Protein AF-0000000080166041 (afdb_homodimer)

Sequence (208 aa):
CDILGQEPECKQVAGVLKYVRVDDCVTERQLNIHYCEGKCTSKSIYAIETHRMEDQCICCSATQTEPMKVPLQCANGTIVEHEILQATNCECQSRKCTTINSAPCDILGQEPECKQVAGVLKYVRVDDCVTERQLNIHYCEGKCTSKSIYAIETHRMEDQCICCSATQTEPMKVPLQCANGTIVEHEILQATNCECQSRKCTTINSAP

pLDDT: mean 84.6, std 17.6, range [26.78, 97.81]

Organism: Aquarana catesbeiana (NCBI:txid8400)

Structure (mmCIF, N/CA/C/O backbone):
data_AF-0000000080166041-model_v1
#
loop_
_entity.id
_entity.type
_entity.pdbx_description
1 polymer 'CTCK domain-containing protein'
#
loop_
_atom_site.group_PDB
_atom_site.id
_atom_site.type_symbol
_atom_site.label_atom_id
_atom_site.label_alt_id
_atom_site.label_comp_id
_atom_site.label_asym_id
_atom_site.label_entity_id
_atom_site.label_seq_id
_atom_site.pdbx_PDB_ins_code
_atom_site.Cartn_x
_atom_site.Cartn_y
_atom_site.Cartn_z
_atom_site.occupancy
_atom_site.B_iso_or_equiv
_atom_site.auth_seq_id
_atom_site.auth_comp_id
_atom_site.auth_asym_id
_atom_site.auth_atom_id
_atom_site.pdbx_PDB_model_num
ATOM 1 N N . CYS A 1 1 ? 32.594 1.299 -2.1 1 27.62 1 CYS A N 1
ATOM 2 C CA . CYS A 1 1 ? 31.25 1.32 -1.554 1 27.62 1 CYS A CA 1
ATOM 3 C C . CYS A 1 1 ? 30.219 1.294 -2.67 1 27.62 1 CYS A C 1
ATOM 5 O O . CYS A 1 1 ? 30.188 2.191 -3.514 1 27.62 1 CYS A O 1
ATOM 7 N N . ASP A 1 2 ? 30.031 0.276 -3.453 1 32.16 2 ASP A N 1
ATOM 8 C CA . ASP A 1 2 ? 29.047 0.144 -4.52 1 32.16 2 ASP A CA 1
ATOM 9 C C . ASP A 1 2 ? 27.734 0.841 -4.148 1 32.16 2 ASP A C 1
ATOM 11 O O . ASP A 1 2 ? 27.312 0.79 -2.994 1 32.16 2 ASP A O 1
ATOM 15 N N . ILE A 1 3 ? 27.516 2.053 -4.617 1 34.94 3 ILE A N 1
ATOM 16 C CA . ILE A 1 3 ? 26.188 2.652 -4.523 1 34.94 3 ILE A CA 1
ATOM 17 C C . ILE A 1 3 ? 25.125 1.562 -4.586 1 34.94 3 ILE A C 1
ATOM 19 O O . ILE A 1 3 ? 25.078 0.778 -5.535 1 34.94 3 ILE A O 1
ATOM 23 N N . LEU A 1 4 ? 24.938 0.712 -3.678 1 40.81 4 LEU A N 1
ATOM 24 C CA . LEU A 1 4 ? 23.844 -0.256 -3.625 1 40.81 4 LEU A CA 1
ATOM 25 C C . LEU A 1 4 ? 22.656 0.224 -4.441 1 40.81 4 LEU A C 1
ATOM 27 O O . LEU A 1 4 ? 22.125 1.317 -4.211 1 40.81 4 LEU A O 1
ATOM 31 N N . GLY A 1 5 ? 22.766 0.286 -5.629 1 40.66 5 GLY A N 1
ATOM 32 C CA . GLY A 1 5 ? 21.688 0.524 -6.574 1 40.66 5 GLY A CA 1
ATOM 33 C C . GLY A 1 5 ? 20.312 0.267 -5.988 1 40.66 5 GLY A C 1
ATOM 34 O O . GLY A 1 5 ? 20.125 -0.69 -5.234 1 40.66 5 GLY A O 1
ATOM 35 N N . GLN A 1 6 ? 19.625 1.33 -5.602 1 45.72 6 GLN A N 1
ATOM 36 C CA . GLN A 1 6 ? 18.266 1.176 -5.105 1 45.72 6 GLN A CA 1
ATOM 37 C C . GLN A 1 6 ? 17.516 0.085 -5.871 1 45.72 6 GLN A C 1
ATOM 39 O O . GLN A 1 6 ? 17.375 0.163 -7.094 1 45.72 6 GLN A O 1
ATOM 44 N N . GLU A 1 7 ? 17.828 -1.228 -5.867 1 50.5 7 GLU A N 1
ATOM 45 C CA . GLU A 1 7 ? 16.984 -2.262 -6.461 1 50.5 7 GLU A CA 1
ATOM 46 C C . GLU A 1 7 ? 15.578 -1.744 -6.723 1 50.5 7 GLU A C 1
ATOM 48 O O . GLU A 1 7 ? 15.078 -0.877 -6 1 50.5 7 GLU A O 1
ATOM 53 N N . PRO A 1 8 ? 15.195 -1.957 -8.094 1 56.06 8 PRO A N 1
ATOM 54 C CA . PRO A 1 8 ? 13.812 -1.508 -8.266 1 56.06 8 PRO A CA 1
ATOM 55 C C . PRO A 1 8 ? 12.938 -1.802 -7.051 1 56.06 8 PRO A C 1
ATOM 57 O O . PRO A 1 8 ? 13.016 -2.893 -6.48 1 56.06 8 PRO A O 1
ATOM 60 N N . GLU A 1 9 ? 12.281 -0.877 -6.504 1 81.88 9 GLU A N 1
ATOM 61 C CA . GLU A 1 9 ? 11.484 -1.005 -5.289 1 81.88 9 GLU A CA 1
ATOM 62 C C . GLU A 1 9 ? 10.398 -2.061 -5.449 1 81.88 9 GLU A C 1
ATOM 64 O O . GLU A 1 9 ? 10.062 -2.77 -4.5 1 81.88 9 GLU A O 1
ATOM 69 N N . CYS A 1 10 ? 10.062 -2.381 -6.762 1 92.88 10 CYS A N 1
ATOM 70 C CA . CYS A 1 10 ? 9.047 -3.348 -7.164 1 92.88 10 CYS A CA 1
ATOM 71 C C . CYS A 1 10 ? 9.492 -4.125 -8.398 1 92.88 10 CYS A C 1
ATOM 73 O O . CYS A 1 10 ? 9.758 -3.537 -9.445 1 92.88 10 CYS A O 1
ATOM 75 N N . LYS A 1 11 ? 9.625 -5.574 -8.328 1 95.94 11 LYS A N 1
ATOM 76 C CA . LYS A 1 11 ? 10.203 -6.363 -9.414 1 95.94 11 LYS A CA 1
ATOM 77 C C . LYS A 1 11 ? 9.516 -7.723 -9.523 1 95.94 11 LYS A C 1
ATOM 79 O O . LYS A 1 11 ? 8.836 -8.156 -8.586 1 95.94 11 LYS A O 1
ATOM 84 N N . GLN A 1 12 ? 9.711 -8.289 -10.758 1 96.56 12 GLN A N 1
ATOM 85 C CA . GLN A 1 12 ? 9.258 -9.664 -10.945 1 96.56 12 GLN A CA 1
ATOM 86 C C . GLN A 1 12 ? 10.148 -10.648 -10.195 1 96.56 12 GLN A C 1
ATOM 88 O O . GLN A 1 12 ? 11.383 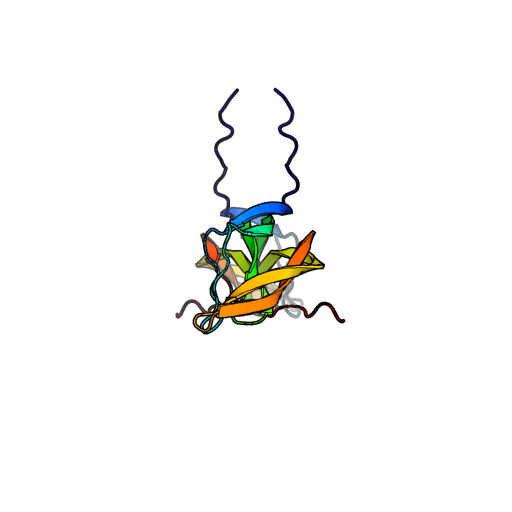-10.555 -10.266 1 96.56 12 GLN A O 1
ATOM 93 N N . VAL A 1 13 ? 9.594 -11.531 -9.539 1 96.12 13 VAL A N 1
ATOM 94 C CA . VAL A 1 13 ? 10.312 -12.539 -8.766 1 96.12 13 VAL A CA 1
ATOM 95 C C . VAL A 1 13 ? 9.852 -13.938 -9.18 1 96.12 13 VAL A C 1
ATOM 97 O O . VAL A 1 13 ? 8.664 -14.148 -9.453 1 96.12 13 VAL A O 1
ATOM 100 N N . ALA A 1 14 ? 10.766 -14.766 -9.289 1 94.38 14 ALA A N 1
ATOM 101 C CA . ALA A 1 14 ? 10.438 -16.156 -9.547 1 94.38 14 ALA A CA 1
ATOM 102 C C . ALA A 1 14 ? 10.289 -16.938 -8.25 1 94.38 14 ALA A C 1
ATOM 104 O O . ALA A 1 14 ? 11.055 -16.734 -7.301 1 94.38 14 ALA A O 1
ATOM 105 N N . GLY A 1 15 ? 9.258 -17.719 -8.188 1 93.12 15 GLY A N 1
ATOM 106 C CA . GLY A 1 15 ? 9.062 -18.625 -7.07 1 93.12 15 GLY A CA 1
ATOM 107 C C . GLY A 1 15 ? 8.711 -20.031 -7.508 1 93.12 15 GLY A C 1
ATOM 108 O O . GLY A 1 15 ? 8.586 -20.297 -8.703 1 93.12 15 GLY A O 1
ATOM 109 N N . VAL A 1 16 ? 8.742 -20.938 -6.48 1 90 16 VAL A N 1
ATOM 110 C CA . VAL A 1 16 ? 8.398 -22.328 -6.777 1 90 16 VAL A CA 1
ATOM 111 C C . VAL A 1 16 ? 7.293 -22.797 -5.828 1 90 16 VAL A C 1
ATOM 113 O O . VAL A 1 16 ? 7.387 -22.609 -4.613 1 90 16 VAL A O 1
ATOM 116 N N . LEU A 1 17 ? 6.328 -23.266 -6.449 1 86 17 LEU A N 1
ATOM 117 C CA . LEU A 1 17 ? 5.266 -23.891 -5.672 1 86 17 LEU A CA 1
ATOM 118 C C . LEU A 1 17 ? 5.297 -25.406 -5.84 1 86 17 LEU A C 1
ATOM 120 O O . LEU A 1 17 ? 5.242 -25.922 -6.961 1 86 17 LEU A O 1
ATOM 124 N N . LYS A 1 18 ? 5.387 -26.031 -4.691 1 79.12 18 LYS A N 1
ATOM 125 C CA . LYS A 1 18 ? 5.551 -27.484 -4.754 1 79.12 18 LYS A CA 1
ATOM 126 C C . LYS A 1 18 ? 4.25 -28.172 -5.16 1 79.12 18 LYS A C 1
ATOM 128 O O . LYS A 1 18 ? 4.258 -29.094 -5.973 1 79.12 18 LYS A O 1
ATOM 133 N N . TYR A 1 19 ? 3.148 -27.766 -4.562 1 79.5 19 TYR A N 1
ATOM 134 C CA . TYR A 1 19 ? 1.893 -28.453 -4.828 1 79.5 19 TYR A CA 1
ATOM 135 C C . TYR A 1 19 ? 0.746 -27.453 -4.98 1 79.5 19 TYR A C 1
ATOM 137 O O . TYR A 1 19 ? 0.587 -26.562 -4.156 1 79.5 19 TYR A O 1
ATOM 145 N N . VAL A 1 20 ? 0.229 -27.609 -6.18 1 84 20 VAL A N 1
ATOM 146 C CA . VAL A 1 20 ? -0.985 -26.828 -6.391 1 84 20 VAL A CA 1
ATOM 147 C C . VAL A 1 20 ? -2.168 -27.75 -6.625 1 84 20 VAL A C 1
ATOM 149 O O . VAL A 1 20 ? -2.08 -28.688 -7.43 1 84 20 VAL A O 1
ATOM 152 N N . ARG A 1 21 ? -3.164 -27.562 -5.914 1 87 21 ARG A N 1
ATOM 153 C CA . ARG A 1 21 ? -4.363 -28.391 -6.043 1 87 21 ARG A CA 1
ATOM 154 C C . ARG A 1 21 ? -5.555 -27.547 -6.504 1 87 21 ARG A C 1
ATOM 156 O O . ARG A 1 21 ? -5.742 -26.422 -6.039 1 87 21 ARG A O 1
ATOM 163 N N . VAL A 1 22 ? -6.195 -28.062 -7.414 1 85.81 22 VAL A N 1
ATOM 164 C CA . VAL A 1 22 ? -7.48 -27.516 -7.844 1 85.81 22 VAL A CA 1
ATOM 165 C C . VAL A 1 22 ? -8.539 -28.625 -7.852 1 85.81 22 VAL A C 1
ATOM 167 O O . VAL A 1 22 ? -8.453 -29.562 -8.633 1 85.81 22 VAL A O 1
ATOM 170 N N . ASP A 1 23 ? -9.57 -28.328 -6.922 1 86.69 23 ASP A N 1
ATOM 171 C CA . ASP A 1 23 ? -10.57 -29.391 -6.77 1 86.69 23 ASP A CA 1
ATOM 172 C C . ASP A 1 23 ? -9.906 -30.734 -6.504 1 86.69 23 ASP A C 1
ATOM 174 O O . ASP A 1 23 ? -9.133 -30.875 -5.551 1 86.69 23 ASP A O 1
ATOM 178 N N . ASP A 1 24 ? -10.109 -31.766 -7.289 1 90.12 24 ASP A N 1
ATOM 179 C CA . ASP A 1 24 ? -9.547 -33.094 -7.059 1 90.12 24 ASP A CA 1
ATOM 180 C C . ASP A 1 24 ? -8.32 -33.344 -7.934 1 90.12 24 ASP A C 1
ATOM 182 O O . ASP A 1 24 ? -7.918 -34.469 -8.148 1 90.12 24 ASP A O 1
ATOM 186 N N . CYS A 1 25 ? -7.695 -32.312 -8.344 1 91.69 25 CYS A N 1
ATOM 187 C CA . CYS A 1 25 ? -6.543 -32.406 -9.234 1 91.69 25 CYS A CA 1
ATOM 188 C C . CYS A 1 25 ? -5.324 -31.734 -8.617 1 91.69 25 CYS A C 1
ATOM 190 O O . CYS A 1 25 ? -5.453 -30.719 -7.934 1 91.69 25 CYS A O 1
ATOM 192 N N . VAL A 1 26 ? -4.113 -32.344 -8.922 1 91.06 26 VAL A N 1
ATOM 193 C CA . VAL A 1 26 ? -2.887 -31.812 -8.359 1 91.06 26 VAL A CA 1
ATOM 194 C C . VAL A 1 26 ? -1.805 -31.75 -9.438 1 91.06 26 VAL A C 1
ATOM 196 O O . VAL A 1 26 ? -1.863 -32.5 -10.422 1 91.06 26 VAL A O 1
ATOM 199 N N . THR A 1 27 ? -0.858 -30.781 -9.109 1 87.31 27 THR A N 1
ATOM 200 C CA . THR A 1 27 ? 0.286 -30.734 -10.016 1 87.31 27 THR A CA 1
ATOM 201 C C . THR A 1 27 ? 1.219 -31.922 -9.766 1 87.31 27 THR A C 1
ATOM 203 O O . THR A 1 27 ? 1.395 -32.344 -8.625 1 87.31 27 THR A O 1
ATOM 206 N N . GLU A 1 28 ? 1.803 -32.406 -10.789 1 80.38 28 GLU A N 1
ATOM 207 C CA . GLU A 1 28 ? 2.738 -33.531 -10.656 1 80.38 28 GLU A CA 1
ATOM 208 C C . GLU A 1 28 ? 4.141 -33.031 -10.32 1 80.38 28 GLU A C 1
ATOM 210 O O . GLU A 1 28 ? 4.973 -33.812 -9.836 1 80.38 28 GLU A O 1
ATOM 215 N N . ARG A 1 29 ? 4.375 -31.906 -10.719 1 82.81 29 ARG A N 1
ATOM 216 C CA . ARG A 1 29 ? 5.695 -31.328 -10.484 1 82.81 29 ARG A CA 1
ATOM 217 C C . ARG A 1 29 ? 5.586 -29.938 -9.883 1 82.81 29 ARG A C 1
ATOM 219 O O . ARG A 1 29 ? 4.523 -29.312 -9.945 1 82.81 29 ARG A O 1
ATOM 226 N N . GLN A 1 30 ? 6.766 -29.578 -9.328 1 87.56 30 GLN A N 1
ATOM 227 C CA . GLN A 1 30 ? 6.832 -28.203 -8.805 1 87.56 30 GLN A CA 1
ATOM 228 C C . GLN A 1 30 ? 6.492 -27.188 -9.883 1 87.56 30 GLN A C 1
ATOM 230 O O . GLN A 1 30 ? 6.785 -27.406 -11.062 1 87.56 30 GLN A O 1
ATOM 235 N N . LEU A 1 31 ? 5.785 -26.172 -9.406 1 87.69 31 LEU A N 1
ATOM 236 C CA . LEU A 1 31 ? 5.363 -25.125 -10.328 1 87.69 31 LEU A CA 1
ATOM 237 C C . LEU A 1 31 ? 6.176 -23.844 -10.102 1 87.69 31 LEU A C 1
ATOM 239 O O . LEU A 1 31 ? 6.293 -23.375 -8.977 1 87.69 31 LEU A O 1
ATOM 243 N N . ASN A 1 32 ? 6.84 -23.438 -11.188 1 90.5 32 ASN A N 1
ATOM 244 C CA . ASN A 1 32 ? 7.5 -22.141 -11.156 1 90.5 32 ASN A CA 1
ATOM 245 C C . ASN A 1 32 ? 6.508 -21 -11.336 1 90.5 32 ASN A C 1
ATOM 247 O O . ASN A 1 32 ? 5.754 -20.984 -12.312 1 90.5 32 ASN A O 1
ATOM 251 N N . ILE A 1 33 ? 6.496 -20.141 -10.461 1 93.44 33 ILE A N 1
ATO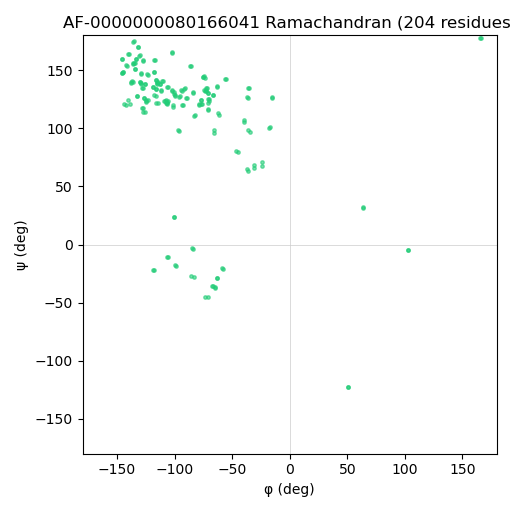M 252 C CA . ILE A 1 33 ? 5.59 -19 -10.562 1 93.44 33 ILE A CA 1
ATOM 253 C C . ILE A 1 33 ? 6.395 -17.703 -10.641 1 93.44 33 ILE A C 1
ATOM 255 O O . ILE A 1 33 ? 7.508 -17.625 -10.125 1 93.44 33 ILE A O 1
ATOM 259 N N . HIS A 1 34 ? 5.773 -16.75 -11.375 1 96.62 34 HIS A N 1
ATOM 260 C CA . HIS A 1 34 ? 6.305 -15.391 -11.422 1 96.62 34 HIS A CA 1
ATOM 261 C C . HIS A 1 34 ? 5.328 -14.391 -10.805 1 96.62 34 HIS A C 1
ATOM 263 O O . HIS A 1 34 ? 4.168 -14.312 -11.219 1 96.62 34 HIS A O 1
ATOM 269 N N . TYR A 1 35 ? 5.785 -13.727 -9.836 1 96.81 35 TYR A N 1
ATOM 270 C CA . TYR A 1 35 ? 4.965 -12.719 -9.172 1 96.81 35 TYR A CA 1
ATOM 271 C C . TYR A 1 35 ? 5.766 -11.445 -8.914 1 96.81 35 TYR A C 1
ATOM 273 O O . TYR A 1 35 ? 6.934 -11.352 -9.305 1 96.81 35 TYR A O 1
ATOM 281 N N . CYS A 1 36 ? 5.055 -10.453 -8.422 1 96.38 36 CYS A N 1
ATOM 282 C CA . CYS A 1 36 ? 5.707 -9.172 -8.18 1 96.38 36 CYS A CA 1
ATOM 283 C C . CYS A 1 36 ? 5.926 -8.945 -6.691 1 96.38 36 CYS A C 1
ATOM 285 O O . CYS A 1 36 ? 5.055 -9.25 -5.875 1 96.38 36 CYS A O 1
ATOM 287 N N . GLU A 1 37 ? 7.094 -8.5 -6.434 1 94.81 37 GLU A N 1
ATOM 288 C CA . GLU A 1 37 ? 7.422 -8.164 -5.051 1 94.81 37 GLU A CA 1
ATOM 289 C C . GLU A 1 37 ? 8.367 -6.969 -4.984 1 94.81 37 GLU A C 1
ATOM 291 O O . GLU A 1 37 ? 9.25 -6.824 -5.832 1 94.81 37 GLU A O 1
ATOM 296 N N . GLY A 1 38 ? 8.102 -6.262 -3.855 1 92.88 38 GLY A N 1
ATOM 297 C CA . GLY A 1 38 ? 9 -5.137 -3.652 1 92.88 38 GLY A CA 1
ATOM 298 C C . GLY A 1 38 ? 8.508 -4.156 -2.605 1 92.88 38 GLY A C 1
ATOM 299 O O . GLY A 1 38 ? 7.488 -4.398 -1.952 1 92.88 38 GLY A O 1
ATOM 300 N N . LYS A 1 39 ? 9.305 -3.178 -2.367 1 91.5 39 LYS A N 1
ATOM 301 C CA . LYS A 1 39 ? 8.984 -2.115 -1.416 1 91.5 39 LYS A CA 1
ATOM 302 C C . LYS A 1 39 ? 8.688 -0.804 -2.137 1 91.5 39 LYS A C 1
ATOM 304 O O . LYS A 1 39 ? 9.477 -0.349 -2.967 1 91.5 39 LYS A O 1
ATOM 309 N N . CYS A 1 40 ? 7.559 -0.292 -1.876 1 91.12 40 CYS A N 1
ATOM 310 C CA . CYS A 1 40 ? 7.133 0.975 -2.461 1 91.12 40 CYS A CA 1
ATOM 311 C C . CYS A 1 40 ? 6.941 2.035 -1.386 1 91.12 40 CYS A C 1
ATOM 313 O O . CYS A 1 40 ? 6.465 1.734 -0.289 1 91.12 40 CYS A O 1
ATOM 315 N N . THR A 1 41 ? 7.332 3.229 -1.752 1 91.06 41 THR A N 1
ATOM 316 C CA . THR A 1 41 ? 7.184 4.316 -0.79 1 91.06 41 THR A CA 1
ATOM 317 C C . THR A 1 41 ? 5.711 4.605 -0.523 1 91.06 41 THR A C 1
ATOM 319 O O . THR A 1 41 ? 4.906 4.676 -1.457 1 91.06 41 THR A O 1
ATOM 322 N N . SER A 1 42 ? 5.371 4.637 0.717 1 92.12 42 SER A N 1
ATOM 323 C CA . SER A 1 42 ? 4.027 4.996 1.161 1 92.12 42 SER A CA 1
ATOM 324 C C . SER A 1 42 ? 4.074 5.988 2.318 1 92.12 42 SER A C 1
ATOM 326 O O . SER A 1 42 ? 5.117 6.152 2.959 1 92.12 42 SER A O 1
ATOM 328 N N . LYS A 1 43 ? 2.922 6.684 2.498 1 93.56 43 LYS A N 1
ATOM 329 C CA . LYS A 1 43 ? 2.863 7.742 3.504 1 93.56 43 LYS A CA 1
ATOM 330 C C . LYS A 1 43 ? 1.508 7.762 4.203 1 93.56 43 LYS A C 1
ATOM 332 O O . LYS A 1 43 ? 0.508 7.305 3.641 1 93.56 43 LYS A O 1
ATOM 337 N N . SER A 1 44 ? 1.548 8.273 5.402 1 94.19 44 SER A N 1
ATOM 338 C CA . SER A 1 44 ? 0.352 8.648 6.152 1 94.19 44 SER A CA 1
ATOM 339 C C . SER A 1 44 ? 0.432 10.086 6.645 1 94.19 44 SER A C 1
ATOM 341 O O . SER A 1 44 ? 1.222 10.406 7.535 1 94.19 44 SER A O 1
ATOM 343 N N . ILE A 1 45 ? -0.468 10.898 6.09 1 94.5 45 ILE A N 1
ATOM 344 C CA . ILE A 1 45 ? -0.38 12.336 6.328 1 94.5 45 ILE A CA 1
ATOM 345 C C . ILE A 1 45 ? -1.734 12.859 6.797 1 94.5 45 ILE A C 1
ATOM 347 O O . ILE A 1 45 ? -2.781 12.414 6.32 1 94.5 45 ILE A O 1
ATOM 351 N N . TYR A 1 46 ? -1.686 13.883 7.656 1 93.5 46 TYR A N 1
ATOM 352 C CA . TYR A 1 46 ? -2.92 14.547 8.062 1 93.5 46 TYR A CA 1
ATOM 353 C C . TYR A 1 46 ? -3.498 15.367 6.914 1 93.5 46 TYR A C 1
ATOM 355 O O . TYR A 1 46 ? -2.797 16.188 6.309 1 93.5 46 TYR A O 1
ATOM 363 N N . ALA A 1 47 ? -4.703 15.016 6.699 1 91.44 47 ALA A N 1
ATOM 364 C CA . ALA A 1 47 ? -5.434 15.773 5.688 1 91.44 47 ALA A CA 1
ATOM 365 C C . ALA A 1 47 ? -6.367 16.797 6.336 1 91.44 47 ALA A C 1
ATOM 367 O O . ALA A 1 47 ? -7.395 16.422 6.914 1 91.44 47 ALA A O 1
ATOM 368 N N . ILE A 1 48 ? -6.121 18.016 6.047 1 86.38 48 ILE A N 1
ATOM 369 C CA . ILE A 1 48 ? -6.867 19.094 6.68 1 86.38 48 ILE A CA 1
ATOM 370 C C . ILE A 1 48 ? -8.328 19.047 6.242 1 86.38 48 ILE A C 1
ATOM 372 O O . ILE A 1 48 ? -9.234 19.328 7.027 1 86.38 48 ILE A O 1
ATOM 376 N N . GLU A 1 49 ? -8.539 18.672 5.008 1 86.31 49 GLU A N 1
ATOM 377 C CA . GLU A 1 49 ? -9.883 18.656 4.445 1 86.31 49 GLU A CA 1
ATOM 378 C C . GLU A 1 49 ? -10.766 17.625 5.156 1 86.31 49 GLU A C 1
ATOM 380 O O . GLU A 1 49 ? -11.953 17.875 5.379 1 86.31 49 GLU A O 1
ATOM 385 N N . THR A 1 50 ? -10.25 16.562 5.516 1 89.25 50 THR A N 1
ATOM 386 C CA . THR A 1 50 ? -11.047 15.484 6.094 1 89.25 50 THR A CA 1
ATOM 387 C C . THR A 1 50 ? -10.812 15.383 7.598 1 89.25 50 THR A C 1
ATOM 389 O O . THR A 1 50 ? -11.516 14.656 8.297 1 89.25 50 THR A O 1
ATOM 392 N N . HIS A 1 51 ? -9.836 16.062 8.094 1 89.62 51 HIS A N 1
ATOM 393 C CA . HIS A 1 51 ? -9.492 16.109 9.516 1 89.62 51 HIS A CA 1
ATOM 394 C C . HIS A 1 51 ? -9.062 14.734 10.023 1 89.62 51 HIS A C 1
ATOM 396 O O . HIS A 1 51 ? -9.375 14.359 11.156 1 89.62 51 HIS A O 1
ATOM 402 N N . ARG A 1 52 ? -8.445 13.945 9.203 1 92.75 52 ARG A N 1
ATOM 403 C CA . ARG A 1 52 ? -7.938 12.625 9.562 1 92.75 52 ARG A CA 1
ATOM 404 C C . ARG A 1 52 ? -6.586 12.359 8.906 1 92.75 52 ARG A C 1
ATOM 406 O O . ARG A 1 52 ? -6.188 13.078 7.984 1 92.75 52 ARG A O 1
ATOM 413 N N . MET A 1 53 ? -5.965 11.305 9.508 1 93.44 53 MET A N 1
ATOM 414 C CA . MET A 1 53 ? -4.793 10.797 8.797 1 93.44 53 MET A CA 1
ATOM 415 C C . MET A 1 53 ? -5.203 10.07 7.523 1 93.44 53 MET A C 1
ATOM 417 O O . MET A 1 53 ? -6.113 9.242 7.543 1 93.44 53 MET A O 1
ATOM 421 N N . GLU A 1 54 ? -4.52 10.477 6.469 1 91.5 54 GLU A N 1
ATOM 422 C CA . GLU A 1 54 ? -4.777 9.797 5.199 1 91.5 54 GLU A CA 1
ATOM 423 C C . GLU A 1 54 ? -3.572 8.977 4.758 1 91.5 54 GLU A C 1
ATOM 425 O O . GLU A 1 54 ? -2.443 9.469 4.758 1 91.5 54 GLU A O 1
ATOM 430 N N . ASP A 1 55 ? -3.904 7.746 4.383 1 90.88 55 ASP A N 1
ATOM 431 C CA . ASP A 1 55 ? -2.854 6.859 3.891 1 90.88 55 ASP A CA 1
ATOM 432 C C . ASP A 1 55 ? -2.73 6.945 2.371 1 90.88 55 ASP A C 1
ATOM 434 O O . ASP A 1 55 ? -3.713 6.762 1.652 1 90.88 55 ASP A O 1
ATOM 438 N N . GLN A 1 56 ? -1.616 7.316 1.962 1 90.5 56 GLN A N 1
ATOM 439 C CA . GLN A 1 56 ? -1.239 7.199 0.557 1 90.5 56 GLN A CA 1
ATOM 440 C C . GLN A 1 56 ? -0.439 5.922 0.306 1 90.5 56 GLN A C 1
ATOM 442 O O . GLN A 1 56 ? 0.791 5.93 0.395 1 90.5 56 GLN A O 1
ATOM 447 N N . CYS A 1 57 ? -1.175 4.988 -0.141 1 89.25 57 CYS A N 1
ATOM 448 C CA . CYS A 1 57 ? -0.577 3.666 -0.274 1 89.25 57 CYS A CA 1
ATOM 449 C C . CYS A 1 57 ? -0.172 3.393 -1.718 1 89.25 57 CYS A C 1
ATOM 451 O O . CYS A 1 57 ? -0.943 3.652 -2.643 1 89.25 57 CYS A O 1
ATOM 453 N N . ILE A 1 58 ? 1 2.986 -1.93 1 89.62 58 ILE A N 1
ATOM 454 C CA . ILE A 1 58 ? 1.569 2.516 -3.188 1 89.62 58 ILE A CA 1
ATOM 455 C C . ILE A 1 58 ? 2.125 1.105 -3.006 1 89.62 58 ILE A C 1
ATOM 457 O O . ILE A 1 58 ? 2.975 0.872 -2.143 1 89.62 58 ILE A O 1
ATOM 461 N N . CYS A 1 59 ? 1.672 0.21 -3.812 1 90.5 59 CYS A N 1
ATOM 462 C CA . CYS A 1 59 ? 2.049 -1.185 -3.615 1 90.5 59 CYS A CA 1
ATOM 463 C C . CYS A 1 59 ? 2.617 -1.783 -4.895 1 90.5 59 CYS A C 1
ATOM 465 O O . CYS A 1 59 ? 2.328 -1.3 -5.992 1 90.5 59 CYS A O 1
ATOM 467 N N . CYS A 1 60 ? 3.305 -2.766 -4.668 1 92.81 60 CYS A N 1
ATOM 468 C CA . CYS A 1 60 ? 3.867 -3.494 -5.797 1 92.81 60 CYS A CA 1
ATOM 469 C C . CYS A 1 60 ? 2.809 -4.359 -6.473 1 92.81 60 CYS A C 1
ATOM 471 O O . CYS A 1 60 ? 2.254 -5.266 -5.848 1 92.81 60 CYS A O 1
ATOM 473 N N . SER A 1 61 ? 2.625 -4.035 -7.797 1 93.94 61 SER A N 1
ATOM 474 C CA . SER A 1 61 ? 1.541 -4.695 -8.516 1 93.94 61 SER A CA 1
ATOM 475 C C . SER A 1 61 ? 2.006 -5.191 -9.883 1 93.94 61 SER A C 1
ATOM 477 O O . SER A 1 61 ? 2.885 -4.59 -10.5 1 93.94 61 SER A O 1
ATOM 479 N N . ALA A 1 62 ? 1.331 -6.277 -10.297 1 96.06 62 ALA A N 1
ATOM 480 C CA . ALA A 1 62 ? 1.548 -6.75 -11.664 1 96.06 62 ALA A CA 1
ATOM 481 C C . ALA A 1 62 ? 0.768 -5.906 -12.664 1 96.06 62 ALA A C 1
ATOM 483 O O . ALA A 1 62 ? -0.463 -5.848 -12.617 1 96.06 62 ALA A O 1
ATOM 484 N N . THR A 1 63 ? 1.479 -5.273 -13.594 1 95.56 63 THR A N 1
ATOM 485 C CA . THR A 1 63 ? 0.806 -4.445 -14.586 1 95.56 63 THR A CA 1
ATOM 486 C C . THR A 1 63 ? 0.627 -5.203 -15.898 1 95.56 63 THR A C 1
ATOM 488 O O . THR A 1 63 ? -0.151 -4.793 -16.75 1 95.56 63 THR A O 1
ATOM 491 N N . GLN A 1 64 ? 1.381 -6.277 -16.094 1 97.06 64 GLN A N 1
ATOM 492 C CA . GLN A 1 64 ? 1.214 -7.211 -17.203 1 97.06 64 GLN A CA 1
ATOM 493 C C . GLN A 1 64 ? 1.326 -8.656 -16.734 1 97.06 64 GLN A C 1
ATOM 495 O O . GLN A 1 64 ? 2.139 -8.969 -15.859 1 97.06 64 GLN A O 1
ATOM 500 N N . THR A 1 65 ? 0.479 -9.461 -17.297 1 97.62 65 THR A N 1
ATOM 501 C CA . THR A 1 65 ? 0.5 -10.883 -16.984 1 97.62 65 THR A CA 1
ATOM 502 C C . THR A 1 65 ? 0.397 -11.727 -18.25 1 97.62 65 THR A C 1
ATOM 504 O O . THR A 1 65 ? -0.076 -11.242 -19.281 1 97.62 65 THR A O 1
ATOM 507 N N . GLU A 1 66 ? 0.866 -12.898 -18.156 1 97.12 66 GLU A N 1
ATOM 508 C CA . GLU A 1 66 ? 0.733 -13.883 -19.219 1 97.12 66 GLU A CA 1
ATOM 509 C C . GLU A 1 66 ? 0.194 -15.211 -18.703 1 97.12 66 GLU A C 1
ATOM 511 O O . GLU A 1 66 ? 0.632 -15.695 -17.656 1 97.12 66 GLU A O 1
ATOM 516 N N . PRO A 1 67 ? -0.681 -15.773 -19.5 1 96.25 67 PRO A N 1
ATOM 517 C CA . PRO A 1 67 ? -1.188 -17.094 -19.094 1 96.25 67 PRO A CA 1
ATOM 518 C C . PRO A 1 67 ? -0.176 -18.203 -19.328 1 96.25 67 PRO A C 1
ATOM 520 O O . PRO A 1 67 ? 0.583 -18.172 -20.297 1 96.25 67 PRO A O 1
ATOM 523 N N . MET A 1 68 ? -0.179 -19.172 -18.406 1 93.44 68 MET A N 1
ATOM 524 C CA . MET A 1 68 ? 0.619 -20.391 -18.516 1 93.44 68 MET A CA 1
ATOM 525 C C . MET A 1 68 ? -0.223 -21.625 -18.203 1 93.44 68 MET A C 1
ATOM 527 O O . MET A 1 68 ? -0.881 -21.688 -17.172 1 93.44 68 MET A O 1
ATOM 531 N N . LYS A 1 69 ? -0.163 -22.516 -19.094 1 92.81 69 LYS A N 1
ATOM 532 C CA . LYS A 1 69 ? -0.917 -23.75 -18.891 1 92.81 69 LYS A CA 1
ATOM 533 C C . LYS A 1 69 ? -0.126 -24.734 -18.031 1 92.81 69 LYS A C 1
ATOM 535 O O . LYS A 1 69 ? 1.051 -24.984 -18.297 1 92.81 69 LYS A O 1
ATOM 540 N N . VAL A 1 70 ? -0.829 -25.219 -17.062 1 91.31 70 VAL A N 1
ATOM 541 C CA . VAL A 1 70 ? -0.21 -26.188 -16.156 1 91.31 70 VAL A CA 1
ATOM 542 C C . VAL A 1 70 ? -1.052 -27.469 -16.109 1 91.31 70 VAL A C 1
ATOM 544 O O . VAL A 1 70 ? -2.246 -27.406 -15.812 1 91.31 70 VAL A O 1
ATOM 547 N N . PRO A 1 71 ? -0.415 -28.594 -16.438 1 90.88 71 PRO A N 1
ATOM 548 C CA . PRO A 1 71 ? -1.16 -29.844 -16.359 1 90.88 71 PRO A CA 1
ATOM 549 C C . PRO A 1 71 ? -1.378 -30.312 -14.914 1 90.88 71 PRO A C 1
ATOM 551 O O . PRO A 1 71 ? -0.44 -30.312 -14.117 1 90.88 71 PRO A O 1
ATOM 554 N N . LEU A 1 72 ? -2.521 -30.656 -14.641 1 90.94 72 LEU A N 1
ATOM 555 C CA . LEU A 1 72 ? -2.859 -31.234 -13.344 1 90.94 72 LEU A CA 1
ATOM 556 C C . LEU A 1 72 ? -3.32 -32.688 -13.492 1 90.94 72 LEU A C 1
ATOM 558 O O . LEU A 1 72 ? -4.039 -33 -14.445 1 90.94 72 LEU A O 1
ATOM 562 N N . GLN A 1 73 ? -2.916 -33.5 -12.648 1 92.69 73 GLN A N 1
ATOM 563 C CA . GLN A 1 73 ? -3.373 -34.906 -12.609 1 92.69 73 GLN A CA 1
ATOM 564 C C . GLN A 1 73 ? -4.535 -35.062 -11.633 1 92.69 73 GLN A C 1
ATOM 566 O O . GLN A 1 73 ? -4.414 -34.75 -10.453 1 92.69 73 GLN A O 1
ATOM 571 N N . CYS A 1 74 ? -5.59 -35.781 -12.148 1 94.31 74 CYS A N 1
ATOM 572 C CA . CYS A 1 74 ? -6.781 -35.938 -11.32 1 94.31 74 CYS A CA 1
ATOM 573 C C . CYS A 1 74 ? -6.836 -37.312 -10.695 1 94.31 74 CYS A C 1
ATOM 575 O O . CYS A 1 74 ? -6.113 -38.219 -11.117 1 94.31 74 CYS A O 1
ATOM 577 N N . ALA A 1 75 ? -7.711 -37.406 -9.68 1 93.5 75 ALA A N 1
ATOM 578 C CA . ALA A 1 75 ? -7.852 -38.656 -8.945 1 93.5 75 ALA A CA 1
ATOM 579 C C . ALA A 1 75 ? -8.352 -39.781 -9.859 1 93.5 75 ALA A C 1
ATOM 581 O O . ALA A 1 75 ? -8.016 -40.969 -9.656 1 93.5 75 ALA A O 1
ATOM 582 N N . ASN A 1 76 ? -9.07 -39.438 -10.828 1 94.31 76 ASN A N 1
ATOM 583 C CA . ASN A 1 76 ? -9.648 -40.406 -11.727 1 94.31 76 ASN A CA 1
ATOM 584 C C . ASN A 1 76 ? -8.664 -40.812 -12.836 1 94.31 76 ASN A C 1
ATOM 586 O O . ASN A 1 76 ? -9.008 -41.562 -13.734 1 94.31 76 ASN A O 1
ATOM 590 N N . GLY A 1 77 ? -7.527 -40.219 -12.898 1 92.25 77 GLY A N 1
ATOM 591 C CA . GLY A 1 77 ? -6.477 -40.594 -13.836 1 92.25 77 GLY A CA 1
ATOM 592 C C . GLY A 1 77 ? -6.359 -39.656 -15.016 1 92.25 77 GLY A C 1
ATOM 593 O O . GLY A 1 77 ? -5.426 -39.75 -15.812 1 92.25 77 GLY A O 1
ATOM 594 N N . THR A 1 78 ? -7.238 -38.719 -15.109 1 93.44 78 THR A N 1
ATOM 595 C CA . THR A 1 78 ? -7.207 -37.781 -16.234 1 93.44 78 THR A CA 1
ATOM 596 C C . THR A 1 78 ? -6.277 -36.625 -15.953 1 93.44 78 THR A C 1
ATOM 598 O O . THR A 1 78 ? -5.926 -36.375 -14.797 1 93.44 78 THR A O 1
ATOM 601 N N . ILE A 1 79 ? -5.746 -36.031 -17.078 1 92.94 79 ILE A N 1
ATOM 602 C CA . ILE A 1 79 ? -4.922 -34.844 -17 1 92.94 79 ILE A CA 1
ATOM 603 C C . ILE A 1 79 ? -5.707 -33.625 -17.5 1 92.94 79 ILE A C 1
ATOM 605 O O . ILE A 1 79 ? -6.27 -33.688 -18.594 1 92.94 79 ILE A O 1
ATOM 609 N N . VAL A 1 80 ? -5.824 -32.656 -16.609 1 91.31 80 VAL A N 1
ATOM 610 C CA . VAL A 1 80 ? -6.512 -31.438 -17 1 91.31 80 VAL A CA 1
ATOM 611 C C . VAL A 1 80 ? -5.523 -30.266 -16.984 1 91.31 80 VAL A C 1
ATOM 613 O O . VAL A 1 80 ? -4.676 -30.172 -16.094 1 91.31 80 VAL A O 1
ATOM 616 N N . GLU A 1 81 ? -5.656 -29.375 -18.031 1 91.19 81 GLU A N 1
ATOM 617 C CA . GLU A 1 81 ? -4.812 -28.188 -18.078 1 91.19 81 GLU A CA 1
ATOM 618 C C . GLU A 1 81 ? -5.469 -27.016 -17.344 1 91.19 81 GLU A C 1
ATOM 620 O O . GLU A 1 81 ? -6.633 -26.688 -17.609 1 91.19 81 GLU A O 1
ATOM 625 N N . HIS A 1 82 ? -4.73 -26.516 -16.469 1 89.38 82 HIS A N 1
ATOM 626 C CA . HIS A 1 82 ? -5.18 -25.312 -15.781 1 89.38 82 HIS A CA 1
ATOM 627 C C . HIS A 1 82 ? -4.305 -24.109 -16.141 1 89.38 82 HIS A C 1
ATOM 629 O O . HIS A 1 82 ? -3.076 -24.219 -16.172 1 89.38 82 HIS A O 1
ATOM 635 N N . GLU A 1 83 ? -4.949 -22.953 -16.359 1 91.75 83 GLU A N 1
ATOM 636 C CA . GLU A 1 83 ? -4.211 -21.75 -16.703 1 91.75 83 GLU A CA 1
ATOM 637 C C . GLU A 1 83 ? -3.939 -20.891 -15.469 1 91.75 83 GLU A C 1
ATOM 639 O O . GLU A 1 83 ? -4.855 -20.609 -14.695 1 91.75 83 GLU A O 1
ATOM 644 N N . ILE A 1 84 ? -2.752 -20.594 -15.328 1 92.19 84 ILE A N 1
ATOM 645 C CA . ILE A 1 84 ? -2.395 -19.656 -14.273 1 92.19 84 ILE A CA 1
ATOM 646 C C . ILE A 1 84 ? -1.791 -18.391 -14.891 1 92.19 84 ILE A C 1
ATOM 648 O O . ILE A 1 84 ? -1.349 -18.406 -16.047 1 92.19 84 ILE A O 1
ATOM 652 N N . LEU A 1 85 ? -1.818 -17.312 -14.133 1 95.38 85 LEU A N 1
ATOM 653 C CA . LEU A 1 85 ? -1.262 -16.062 -14.617 1 95.38 85 LEU A CA 1
ATOM 654 C C . LEU A 1 85 ? 0.135 -15.82 -14.055 1 95.38 85 LEU A C 1
ATOM 656 O O . LEU A 1 85 ? 0.357 -15.984 -12.852 1 95.38 85 LEU A O 1
ATOM 660 N N . GLN A 1 86 ? 0.998 -15.555 -15 1 96.56 86 GLN A N 1
ATOM 661 C CA . GLN A 1 86 ? 2.359 -15.172 -14.641 1 96.56 86 GLN A CA 1
ATOM 662 C C . GLN A 1 86 ? 2.561 -13.664 -14.766 1 96.56 86 GLN A C 1
ATOM 664 O O . GLN A 1 86 ? 2.244 -13.078 -15.805 1 96.56 86 GLN A O 1
ATOM 669 N N . ALA A 1 87 ? 3.135 -13.055 -13.773 1 97.75 87 ALA A N 1
ATOM 670 C CA . ALA A 1 87 ? 3.469 -11.641 -13.891 1 97.75 87 ALA A CA 1
ATOM 671 C C . ALA A 1 87 ? 4.652 -11.43 -14.828 1 97.75 87 ALA A C 1
ATOM 673 O O . ALA A 1 87 ? 5.676 -12.102 -14.711 1 97.75 87 ALA A O 1
ATOM 674 N N . THR A 1 88 ? 4.52 -10.477 -15.727 1 97.44 88 THR A N 1
ATOM 675 C CA . THR A 1 88 ? 5.609 -10.203 -16.656 1 97.44 88 THR A CA 1
ATOM 676 C C . THR A 1 88 ? 6.117 -8.773 -16.484 1 97.44 88 THR A C 1
ATOM 678 O O . THR A 1 88 ? 7.215 -8.438 -16.938 1 97.44 88 THR A O 1
ATOM 681 N N . ASN A 1 89 ? 5.281 -7.914 -15.922 1 97.31 89 ASN A N 1
ATOM 682 C CA . ASN A 1 89 ? 5.695 -6.559 -15.57 1 97.31 89 ASN A CA 1
ATOM 683 C C . ASN A 1 89 ? 5.148 -6.137 -14.211 1 97.31 89 ASN A C 1
ATOM 685 O O . ASN A 1 89 ? 4.016 -6.473 -13.859 1 97.31 89 ASN A O 1
ATOM 689 N N . CYS A 1 90 ? 6.008 -5.461 -13.508 1 96.38 90 CYS A N 1
ATOM 690 C CA . CYS A 1 90 ? 5.684 -5.047 -12.148 1 96.38 90 CYS A CA 1
ATOM 691 C C . CYS A 1 90 ? 5.949 -3.561 -11.953 1 96.38 90 CYS A C 1
ATOM 693 O O . CYS A 1 90 ? 6.953 -3.035 -12.43 1 96.38 90 CYS A O 1
ATOM 695 N N . GLU A 1 91 ? 5.031 -2.895 -11.242 1 94.25 91 GLU A N 1
ATOM 696 C CA . GLU A 1 91 ? 5.191 -1.477 -10.938 1 94.25 91 GLU A CA 1
ATOM 697 C C . GLU A 1 91 ? 4.629 -1.143 -9.562 1 94.25 91 GLU A C 1
ATOM 699 O O . GLU A 1 91 ? 3.727 -1.827 -9.07 1 94.25 91 GLU A O 1
ATOM 704 N N . CYS A 1 92 ? 5.281 -0.144 -8.938 1 93.19 92 CYS A N 1
ATOM 705 C CA . CYS A 1 92 ? 4.617 0.465 -7.785 1 93.19 92 CYS A CA 1
ATOM 706 C C . CYS A 1 92 ? 3.414 1.291 -8.227 1 93.19 92 CYS A C 1
ATOM 708 O O . CYS A 1 92 ? 3.564 2.279 -8.953 1 93.19 92 CYS A O 1
ATOM 710 N N . GLN A 1 93 ? 2.275 0.831 -7.797 1 92 93 GLN A N 1
ATOM 711 C CA . GLN A 1 93 ? 1.049 1.5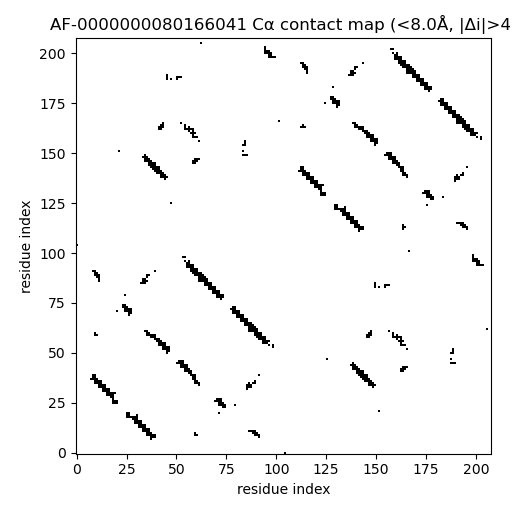04 -8.211 1 92 93 GLN A CA 1
ATOM 712 C C . GLN A 1 93 ? 0.296 2.061 -7.004 1 92 93 GLN A C 1
ATOM 714 O O . GLN A 1 93 ? 0.225 1.413 -5.953 1 92 93 GLN A O 1
ATOM 719 N N . SER A 1 94 ? -0.159 3.295 -7.168 1 89.62 94 SER A N 1
ATOM 720 C CA . SER A 1 94 ? -1.008 3.881 -6.137 1 89.62 94 SER A CA 1
ATOM 721 C C . SER A 1 94 ? -2.316 3.1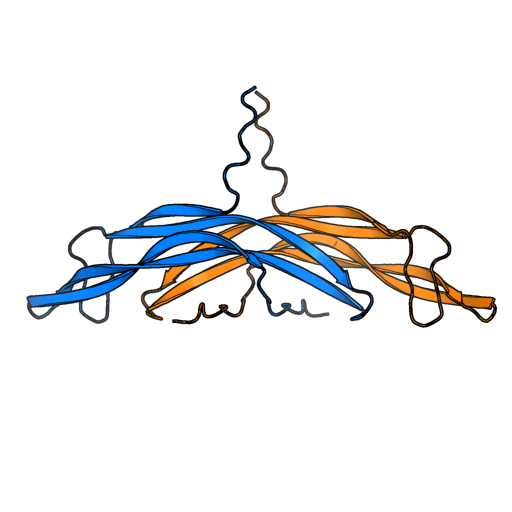11 -5.996 1 89.62 94 SER A C 1
ATOM 723 O O . SER A 1 94 ? -2.9 2.68 -6.992 1 89.62 94 SER A O 1
ATOM 725 N N . ARG A 1 95 ? -2.725 2.869 -4.738 1 82.12 95 ARG A N 1
ATOM 726 C CA . ARG A 1 95 ? -3.963 2.146 -4.461 1 82.12 95 ARG A CA 1
ATOM 727 C C . ARG A 1 95 ? -4.848 2.924 -3.494 1 82.12 95 ARG A C 1
ATOM 729 O O . ARG A 1 95 ? -4.352 3.545 -2.553 1 82.12 95 ARG A O 1
ATOM 736 N N . LYS A 1 96 ? -6.125 2.938 -3.896 1 79.06 96 LYS A N 1
ATOM 737 C CA . LYS A 1 96 ? -7.07 3.439 -2.904 1 79.06 96 LYS A CA 1
ATOM 738 C C . LYS A 1 96 ? -7.453 2.35 -1.907 1 79.06 96 LYS A C 1
ATOM 740 O O . LYS A 1 96 ? -7.988 1.308 -2.293 1 79.06 96 LYS A O 1
ATOM 745 N N . CYS A 1 97 ? -7.035 2.518 -0.71 1 78.38 97 CYS A N 1
ATOM 746 C CA . CYS A 1 97 ? -7.277 1.523 0.328 1 78.38 97 CYS A CA 1
ATOM 747 C C . CYS A 1 97 ? -8.258 2.049 1.367 1 78.38 97 CYS A C 1
ATOM 749 O O . CYS A 1 97 ? -8.375 3.262 1.561 1 78.38 97 CYS A O 1
ATOM 751 N N . THR A 1 98 ? -9.117 1.162 1.791 1 71.38 98 THR A N 1
ATOM 752 C CA . THR A 1 98 ? -10.031 1.548 2.861 1 71.38 98 THR A CA 1
ATOM 753 C C . THR A 1 98 ? -9.281 1.697 4.184 1 71.38 98 THR A C 1
ATOM 755 O O . THR A 1 98 ? -8.336 0.952 4.457 1 71.38 98 THR A O 1
ATOM 758 N N . THR A 1 99 ? -9.383 2.898 4.738 1 60.69 99 THR A N 1
ATOM 759 C CA . THR A 1 99 ? -8.727 3.17 6.012 1 60.69 99 THR A CA 1
ATOM 760 C C . THR A 1 99 ? -9.281 2.264 7.109 1 60.69 99 THR A C 1
ATOM 762 O O . THR A 1 99 ? -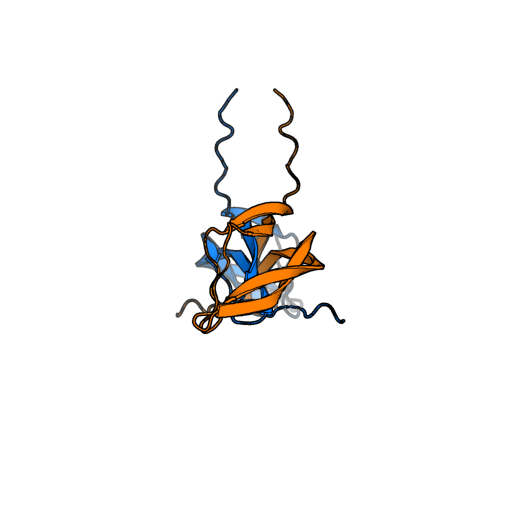10.492 2.102 7.23 1 60.69 99 THR A O 1
ATOM 765 N N . ILE A 1 100 ? -8.492 1.321 7.621 1 53.84 100 ILE A N 1
ATOM 766 C CA . ILE A 1 100 ? -8.945 0.606 8.812 1 53.84 100 ILE A CA 1
ATOM 767 C C . ILE A 1 100 ? -9.031 1.57 9.992 1 53.84 100 ILE A C 1
ATOM 769 O O . ILE A 1 100 ? -8.078 2.309 10.266 1 53.84 100 ILE A O 1
ATOM 773 N N . ASN A 1 101 ? -10.234 2.074 10.219 1 48.53 101 ASN A N 1
ATOM 774 C CA . ASN A 1 101 ? -10.484 2.939 11.375 1 48.53 101 ASN A CA 1
ATOM 775 C C . ASN A 1 101 ? -9.859 2.371 12.6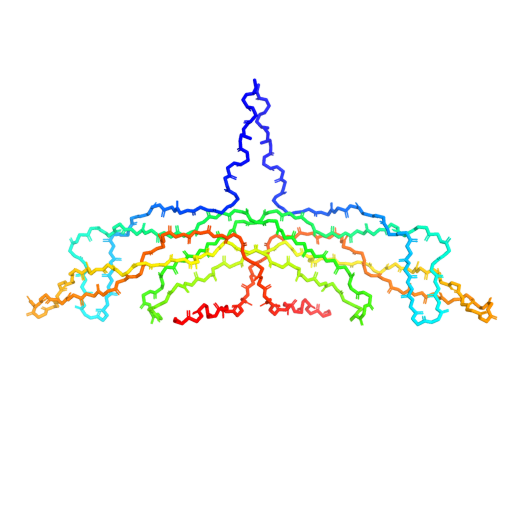41 1 48.53 101 ASN A C 1
ATOM 777 O O . ASN A 1 101 ? -10.188 1.261 13.062 1 48.53 101 ASN A O 1
ATOM 781 N N . SER A 1 102 ? -8.664 2.504 12.867 1 42.72 102 SER A N 1
ATOM 782 C CA . SER A 1 102 ? -8.398 2.254 14.281 1 42.72 102 SER A CA 1
ATOM 783 C C . SER A 1 102 ? -9.492 2.857 15.164 1 42.72 102 SER A C 1
ATOM 785 O O . SER A 1 102 ? -9.914 3.994 14.945 1 42.72 102 SER A O 1
ATOM 787 N N . ALA A 1 103 ? -10.344 1.889 15.719 1 34.69 103 ALA A N 1
ATOM 788 C CA . ALA A 1 103 ? -11.305 2.281 16.75 1 34.69 103 ALA A CA 1
ATOM 789 C C . ALA A 1 103 ? -10.719 3.35 17.656 1 34.69 103 ALA A C 1
ATOM 791 O O . ALA A 1 103 ? -9.547 3.281 18.031 1 34.69 103 ALA A O 1
ATOM 792 N N . PRO A 1 104 ? -11.742 4.473 17.891 1 26.78 104 PRO A N 1
ATOM 793 C CA . PRO A 1 104 ? -11.367 5.305 19.031 1 26.78 104 PRO A CA 1
ATOM 794 C C . PRO A 1 104 ? -10.969 4.484 20.266 1 26.78 104 PRO A C 1
ATOM 796 O O . PRO A 1 104 ? -11.453 3.363 20.438 1 26.78 104 PRO A O 1
ATOM 799 N N . CYS B 1 1 ? 32.156 -1.594 5.316 1 27.92 1 CYS B N 1
ATOM 800 C CA . CYS B 1 1 ? 30.859 -1.595 4.629 1 27.92 1 CYS B CA 1
ATOM 801 C C . CYS B 1 1 ? 29.703 -1.573 5.629 1 27.92 1 CYS B C 1
ATOM 803 O O . CYS B 1 1 ? 29.578 -2.471 6.465 1 27.92 1 CYS B O 1
ATOM 805 N N . ASP B 1 2 ? 29.438 -0.577 6.402 1 32.31 2 ASP B N 1
ATOM 806 C CA . ASP B 1 2 ? 28.344 -0.448 7.371 1 32.31 2 ASP B CA 1
ATOM 807 C C . ASP B 1 2 ? 27.078 -1.149 6.871 1 32.31 2 ASP B C 1
ATOM 809 O O . ASP B 1 2 ? 26.75 -1.084 5.684 1 32.31 2 ASP B O 1
ATOM 813 N N . ILE B 1 3 ? 26.844 -2.377 7.309 1 34.12 3 ILE B N 1
ATOM 814 C CA . ILE B 1 3 ? 25.531 -3.002 7.09 1 34.12 3 ILE B CA 1
ATOM 815 C C . ILE B 1 3 ? 24.438 -1.934 7.078 1 34.12 3 ILE B C 1
ATOM 817 O O . ILE B 1 3 ? 24.266 -1.211 8.062 1 34.12 3 ILE B O 1
ATOM 821 N N . LEU B 1 4 ? 24.359 -1.052 6.176 1 40.47 4 LEU B N 1
ATOM 822 C CA . LEU B 1 4 ? 23.281 -0.077 6.055 1 40.47 4 LEU B CA 1
ATOM 823 C C . LEU B 1 4 ? 22.016 -0.58 6.738 1 40.47 4 LEU B C 1
ATOM 825 O O . LEU B 1 4 ? 21.531 -1.678 6.441 1 40.47 4 LEU B O 1
ATOM 829 N N . GLY B 1 5 ? 21.984 -0.634 7.941 1 40.75 5 GLY B N 1
ATOM 830 C CA . GLY B 1 5 ? 20.828 -0.878 8.797 1 40.75 5 GLY B CA 1
ATOM 831 C C . GLY B 1 5 ? 19.516 -0.674 8.078 1 40.75 5 GLY B C 1
ATOM 832 O O . GLY B 1 5 ? 19.359 0.264 7.297 1 40.75 5 GLY B O 1
ATOM 833 N N . GLN B 1 6 ? 18.875 -1.769 7.656 1 45.75 6 GLN B N 1
ATOM 834 C CA . GLN B 1 6 ? 17.547 -1.671 7.039 1 45.75 6 GLN B CA 1
ATOM 835 C C . GLN B 1 6 ? 16.719 -0.586 7.703 1 45.75 6 GLN B C 1
ATOM 837 O O . GLN B 1 6 ? 16.453 -0.646 8.906 1 45.75 6 GLN B O 1
ATOM 842 N N . GLU B 1 7 ? 17.016 0.721 7.707 1 50.22 7 GLU B N 1
ATOM 843 C CA . GLU B 1 7 ? 16.109 1.752 8.195 1 50.22 7 GLU B CA 1
ATOM 844 C C . GLU B 1 7 ? 14.68 1.21 8.336 1 50.22 7 GLU B C 1
ATOM 846 O O . GLU B 1 7 ? 14.273 0.317 7.586 1 50.22 7 GLU B O 1
ATOM 851 N N . PRO B 1 8 ? 14.164 1.444 9.641 1 56.66 8 PRO B N 1
ATOM 852 C CA . PRO B 1 8 ? 12.781 0.971 9.688 1 56.66 8 PRO B CA 1
ATOM 853 C C . PRO B 1 8 ? 12.023 1.224 8.383 1 56.66 8 PRO B C 1
ATOM 855 O O . PRO B 1 8 ? 12.156 2.297 7.789 1 56.66 8 PRO B O 1
ATOM 858 N N . GLU B 1 9 ? 11.43 0.269 7.809 1 81.56 9 GLU B N 1
ATOM 859 C CA . GLU B 1 9 ? 10.742 0.351 6.52 1 81.56 9 GLU B CA 1
ATOM 860 C C . GLU B 1 9 ? 9.641 1.407 6.547 1 81.56 9 GLU B C 1
ATOM 862 O O . GLU B 1 9 ? 9.414 2.096 5.551 1 81.56 9 GLU B O 1
ATOM 867 N N . CYS B 1 10 ? 9.172 1.754 7.793 1 92.88 10 CYS B N 1
ATOM 868 C CA . CYS B 1 10 ? 8.109 2.713 8.062 1 92.88 10 CYS B CA 1
ATOM 869 C C . CYS B 1 10 ? 8.398 3.504 9.336 1 92.88 10 CYS B C 1
ATOM 871 O O . CYS B 1 10 ? 8.555 2.924 10.414 1 92.88 10 CYS B O 1
ATOM 873 N N . LYS B 1 11 ? 8.508 4.953 9.281 1 95.94 11 LYS B N 1
ATOM 874 C CA . LYS B 1 11 ? 8.945 5.758 10.422 1 95.94 11 LYS B CA 1
ATOM 875 C C . LYS B 1 11 ? 8.227 7.105 10.453 1 95.94 11 LYS B C 1
ATOM 877 O O . LYS B 1 11 ? 7.648 7.527 9.445 1 95.94 11 LYS B O 1
ATOM 882 N N . GLN B 1 12 ? 8.273 7.676 11.703 1 96.56 12 GLN B N 1
ATOM 883 C CA . GLN B 1 12 ? 7.777 9.039 11.828 1 96.56 12 GLN B CA 1
ATOM 884 C C . GLN B 1 12 ? 8.734 10.039 11.195 1 96.56 12 GLN B C 1
ATOM 886 O O . GLN B 1 12 ? 9.953 9.969 11.406 1 96.56 12 GLN B O 1
ATOM 891 N N . VAL B 1 13 ? 8.25 10.914 10.477 1 96.19 13 VAL B N 1
ATOM 892 C CA . VAL B 1 13 ? 9.039 11.93 9.789 1 96.19 13 VAL B CA 1
ATOM 893 C C . VAL B 1 13 ? 8.516 13.32 10.148 1 96.19 13 VAL B C 1
ATOM 895 O O . VAL B 1 13 ? 7.305 13.516 10.281 1 96.19 13 VAL B O 1
ATOM 898 N N . ALA B 1 14 ? 9.398 14.164 10.359 1 94.31 14 ALA B N 1
ATOM 899 C CA . ALA B 1 14 ? 9.023 15.562 10.586 1 94.31 14 ALA B CA 1
ATOM 900 C C . ALA B 1 14 ? 9.016 16.344 9.273 1 94.31 14 ALA B C 1
ATOM 902 O O . ALA B 1 14 ? 9.883 16.141 8.422 1 94.31 14 ALA B O 1
ATOM 903 N N . GLY B 1 15 ? 7.996 17.094 9.086 1 93.12 15 GLY B N 1
ATOM 904 C CA . GLY B 1 15 ? 7.91 18 7.953 1 93.12 15 GLY B CA 1
ATOM 905 C C . GLY B 1 15 ? 7.484 19.391 8.344 1 93.12 15 GLY B C 1
ATOM 906 O O . GLY B 1 15 ? 7.23 19.672 9.523 1 93.12 15 GLY B O 1
ATOM 907 N N . VAL B 1 16 ? 7.621 20.297 7.32 1 90 16 VAL B N 1
ATOM 908 C CA . VAL B 1 16 ? 7.215 21.688 7.57 1 90 16 VAL B CA 1
ATOM 909 C C . VAL B 1 16 ? 6.227 22.141 6.496 1 90 16 VAL B C 1
ATOM 911 O O . VAL B 1 16 ? 6.465 21.938 5.305 1 90 16 VAL B O 1
ATOM 914 N N . LEU B 1 17 ? 5.184 22.578 7 1 86.06 17 LEU B N 1
ATOM 915 C CA . LEU B 1 17 ? 4.219 23.203 6.102 1 86.06 17 LEU B CA 1
ATOM 916 C C . LEU B 1 17 ? 4.223 24.719 6.258 1 86.06 17 LEU B C 1
ATOM 918 O O . LEU B 1 17 ? 4.043 25.234 7.363 1 86.06 17 LEU B O 1
ATOM 922 N N . LYS B 1 18 ? 4.457 25.328 5.109 1 79.5 18 LYS B N 1
ATOM 923 C CA . LYS B 1 18 ? 4.602 26.766 5.172 1 79.5 18 LYS B CA 1
ATOM 924 C C . LYS B 1 18 ? 3.264 27.438 5.469 1 79.5 18 LYS B C 1
ATOM 926 O O . LYS B 1 18 ? 3.195 28.375 6.273 1 79.5 18 LYS B O 1
ATOM 931 N N . TYR B 1 19 ? 2.23 27 4.785 1 80.31 19 TYR B N 1
ATOM 932 C CA . TYR B 1 19 ? 0.943 27.656 4.941 1 80.31 19 TYR B CA 1
ATOM 933 C C . TYR B 1 19 ? -0.198 26.656 4.945 1 80.31 19 TYR B C 1
ATOM 935 O O . TYR B 1 19 ? -0.225 25.734 4.117 1 80.31 19 TYR B O 1
ATOM 943 N N . VAL B 1 20 ? -0.916 26.812 6.062 1 84.25 20 VAL B N 1
ATOM 944 C CA . VAL B 1 20 ? -2.139 26.031 6.113 1 84.25 20 VAL B CA 1
ATOM 945 C C . VAL B 1 20 ? -3.352 26.953 6.195 1 84.25 20 VAL B C 1
ATOM 947 O O . VAL B 1 20 ? -3.375 27.891 6.996 1 84.25 20 VAL B O 1
ATOM 950 N N . ARG B 1 21 ? -4.246 26.734 5.363 1 86.94 21 ARG B N 1
ATOM 951 C CA . ARG B 1 21 ? -5.465 27.547 5.34 1 86.94 21 ARG B CA 1
ATOM 952 C C . ARG B 1 21 ? -6.688 26.688 5.66 1 86.94 21 ARG B C 1
ATOM 954 O O . ARG B 1 21 ? -6.805 25.562 5.18 1 86.94 21 ARG B O 1
ATOM 961 N N . VAL B 1 22 ? -7.453 27.188 6.473 1 85.69 22 VAL B N 1
ATOM 962 C CA . VAL B 1 22 ? -8.766 26.625 6.754 1 85.69 22 VAL B CA 1
ATOM 963 C C . VAL B 1 22 ? -9.836 27.703 6.629 1 85.69 22 VAL B C 1
ATOM 965 O O . VAL B 1 22 ? -9.852 28.656 7.406 1 85.69 22 VAL B O 1
ATOM 968 N N . ASP B 1 23 ? -10.734 27.391 5.598 1 86.81 23 ASP B N 1
ATOM 969 C CA . ASP B 1 23 ? -11.719 28.438 5.328 1 86.81 23 ASP B CA 1
ATOM 970 C C . ASP B 1 23 ? -11.047 29.797 5.137 1 86.81 23 ASP B C 1
ATOM 972 O O . ASP B 1 23 ? -10.18 29.938 4.273 1 86.81 23 ASP B O 1
ATOM 976 N N . ASP B 1 24 ? -11.352 30.812 5.883 1 90.25 24 ASP B N 1
ATOM 977 C CA . ASP B 1 24 ? -10.789 32.156 5.715 1 90.25 24 ASP B CA 1
ATOM 978 C C . ASP B 1 24 ? -9.688 32.406 6.734 1 90.25 24 ASP B C 1
ATOM 980 O O . ASP B 1 24 ? -9.32 33.562 6.984 1 90.25 24 ASP B O 1
ATOM 984 N N . CYS B 1 25 ? -9.094 31.406 7.23 1 91.88 25 CYS B N 1
ATOM 985 C CA . CYS B 1 25 ? -8.055 31.531 8.25 1 91.88 25 CYS B CA 1
ATOM 986 C C . CYS B 1 25 ? -6.766 30.859 7.785 1 91.88 25 CYS B C 1
ATOM 988 O O . CYS B 1 25 ? -6.797 29.844 7.094 1 91.88 25 CYS B O 1
ATOM 990 N N . VAL B 1 26 ? -5.625 31.5 8.242 1 91.19 26 VAL B N 1
ATOM 991 C CA . VAL B 1 26 ? -4.332 30.969 7.832 1 91.19 26 VAL B CA 1
ATOM 992 C C . VAL B 1 26 ? -3.383 30.938 9.023 1 91.19 26 VAL B C 1
ATOM 994 O O . VAL B 1 26 ? -3.568 31.672 10 1 91.19 26 VAL B O 1
ATOM 997 N N . THR B 1 27 ? -2.385 29.969 8.812 1 87.69 27 THR B N 1
ATOM 998 C CA . THR B 1 27 ? -1.355 29.938 9.844 1 87.69 27 THR B CA 1
ATOM 999 C C . THR B 1 27 ? -0.419 31.141 9.711 1 87.69 27 THR B C 1
ATOM 1001 O O . THR B 1 27 ? -0.118 31.578 8.594 1 87.69 27 THR B O 1
ATOM 1004 N N . GLU B 1 28 ? 0.004 31.656 10.789 1 80.81 28 GLU B N 1
ATOM 1005 C CA . GLU B 1 28 ? 0.928 32.781 10.781 1 80.81 28 GLU B CA 1
ATOM 1006 C C . GLU B 1 28 ? 2.369 32.312 10.602 1 80.81 28 GLU B C 1
ATOM 1008 O O . GLU B 1 28 ? 3.238 33.094 10.219 1 80.81 28 GLU B O 1
ATOM 1013 N N . ARG B 1 29 ? 2.588 31.188 11.023 1 83.06 29 ARG B N 1
ATOM 1014 C CA . ARG B 1 29 ? 3.938 30.641 10.938 1 83.06 29 ARG B CA 1
ATOM 1015 C C . ARG B 1 29 ? 3.924 29.234 10.328 1 83.06 29 ARG B C 1
ATOM 1017 O O . ARG B 1 29 ? 2.875 28.594 10.266 1 83.06 29 ARG B O 1
ATOM 1024 N N . GLN B 1 30 ? 5.152 28.906 9.906 1 87.62 30 GLN B N 1
ATOM 1025 C CA . GLN B 1 30 ? 5.305 27.547 9.398 1 87.62 30 GLN B CA 1
ATOM 1026 C C . GLN B 1 30 ? 4.863 26.516 10.43 1 87.62 30 GLN B C 1
ATOM 1028 O O . GLN B 1 30 ? 5.023 26.734 11.633 1 87.62 30 GLN B O 1
ATOM 1033 N N . LEU B 1 31 ? 4.242 25.5 9.875 1 87.81 31 LEU B N 1
ATOM 1034 C CA . LEU B 1 31 ? 3.734 24.453 10.742 1 87.81 31 LEU B CA 1
ATOM 1035 C C . LEU B 1 31 ? 4.59 23.188 10.625 1 87.81 31 LEU B C 1
ATOM 1037 O O . LEU B 1 31 ? 4.844 22.719 9.516 1 87.81 31 LEU B O 1
ATOM 1041 N N . ASN B 1 32 ? 5.145 22.781 11.781 1 90.56 32 ASN B N 1
ATOM 1042 C CA . ASN B 1 32 ? 5.828 21.5 11.828 1 90.56 32 ASN B CA 1
ATOM 1043 C C . ASN B 1 32 ? 4.836 20.344 11.898 1 90.56 32 ASN B C 1
ATOM 1045 O O . ASN B 1 32 ? 3.977 20.312 12.781 1 90.56 32 ASN B O 1
ATOM 1049 N N . ILE B 1 33 ? 4.934 19.469 11.023 1 93.44 33 ILE B N 1
ATOM 1050 C CA . ILE B 1 33 ? 4.039 18.328 11.023 1 93.44 33 ILE B CA 1
ATOM 1051 C C . ILE B 1 33 ? 4.844 17.031 11.195 1 93.44 33 ILE B C 1
ATOM 1053 O O . ILE B 1 33 ? 6.016 16.969 10.82 1 93.44 33 ILE B O 1
ATOM 1057 N N . HIS B 1 34 ? 4.168 16.078 11.859 1 96.62 34 HIS B N 1
ATOM 1058 C CA . HIS B 1 34 ? 4.707 14.719 11.969 1 96.62 34 HIS B CA 1
ATOM 1059 C C . HIS B 1 34 ? 3.824 13.711 11.234 1 96.62 34 HIS B C 1
ATOM 1061 O O . HIS B 1 34 ? 2.625 13.625 11.508 1 96.62 34 HIS B O 1
ATOM 1067 N N . TYR B 1 35 ? 4.398 13.055 10.32 1 96.75 35 TYR B N 1
ATOM 1068 C CA . TYR B 1 35 ? 3.682 12.031 9.57 1 96.75 35 TYR B CA 1
ATOM 1069 C C . TYR B 1 35 ? 4.523 10.773 9.414 1 96.75 35 TYR B C 1
ATOM 1071 O O . TYR B 1 35 ? 5.637 10.695 9.945 1 96.75 35 TYR B O 1
ATOM 1079 N N . CYS B 1 36 ? 3.895 9.773 8.836 1 96.38 36 CYS B N 1
ATOM 1080 C CA . CYS B 1 36 ? 4.59 8.5 8.672 1 96.38 36 CYS B CA 1
ATOM 1081 C C . CYS B 1 36 ? 4.984 8.281 7.219 1 96.38 36 CYS B C 1
ATOM 1083 O O . CYS B 1 36 ? 4.207 8.57 6.309 1 96.38 36 CYS B O 1
ATOM 1085 N N . GLU B 1 37 ? 6.176 7.852 7.105 1 94.69 37 GLU B N 1
ATOM 1086 C CA . GLU B 1 37 ? 6.664 7.516 5.773 1 94.69 37 GLU B CA 1
ATOM 1087 C C . GLU B 1 37 ? 7.629 6.332 5.82 1 94.69 37 GLU B C 1
ATOM 1089 O O . GLU B 1 37 ? 8.414 6.203 6.766 1 94.69 37 GLU B O 1
ATOM 1094 N N . GLY B 1 38 ? 7.508 5.621 4.668 1 92.81 38 GLY B N 1
ATOM 1095 C CA . GLY B 1 38 ? 8.438 4.508 4.578 1 92.81 38 GLY B CA 1
ATOM 1096 C C . GLY B 1 38 ? 8.086 3.529 3.473 1 92.81 38 GLY B C 1
ATOM 1097 O O . GLY B 1 38 ? 7.16 3.766 2.697 1 92.81 38 GLY B O 1
ATOM 1098 N N . LYS B 1 39 ? 8.922 2.555 3.336 1 91.56 39 LYS B N 1
ATOM 1099 C CA . LYS B 1 39 ? 8.742 1.491 2.354 1 91.56 39 LYS B CA 1
ATOM 1100 C C . LYS B 1 39 ? 8.375 0.172 3.029 1 91.56 39 LYS B C 1
ATOM 1102 O O . LYS B 1 39 ? 9.078 -0.275 3.941 1 91.56 39 LYS B O 1
ATOM 1107 N N . CYS B 1 40 ? 7.293 -0.353 2.641 1 91.12 40 CYS B N 1
ATOM 1108 C CA . CYS B 1 40 ? 6.824 -1.629 3.172 1 91.12 40 CYS B CA 1
ATOM 1109 C C . CYS B 1 40 ? 6.773 -2.689 2.078 1 91.12 40 CYS B C 1
ATOM 1111 O O . CYS B 1 40 ? 6.418 -2.391 0.937 1 91.12 40 CYS B O 1
ATOM 1113 N N . THR B 1 41 ? 7.152 -3.883 2.477 1 91.12 41 THR B N 1
ATOM 1114 C CA . THR B 1 41 ? 7.137 -4.965 1.501 1 91.12 41 THR B CA 1
ATOM 1115 C C . THR B 1 41 ? 5.707 -5.285 1.07 1 91.12 41 THR B C 1
ATOM 1117 O O . THR B 1 41 ? 4.805 -5.371 1.906 1 91.12 41 THR B O 1
ATOM 1120 N N . SER B 1 42 ? 5.504 -5.316 -0.206 1 92.19 42 SER B N 1
ATOM 1121 C CA . SER B 1 42 ? 4.227 -5.703 -0.796 1 92.19 42 SER B CA 1
ATOM 1122 C C . SER B 1 42 ? 4.426 -6.688 -1.945 1 92.19 42 SER B C 1
ATOM 1124 O O . SER B 1 42 ? 5.531 -6.828 -2.465 1 92.19 42 SER B O 1
ATOM 1126 N N . LYS B 1 43 ? 3.32 -7.414 -2.246 1 93.62 43 LYS B N 1
ATOM 1127 C CA . LYS B 1 43 ? 3.396 -8.469 -3.256 1 93.62 43 LYS B CA 1
ATOM 1128 C C . LYS B 1 43 ? 2.129 -8.508 -4.105 1 93.62 43 LYS B C 1
ATOM 1130 O O . LYS B 1 43 ? 1.062 -8.078 -3.658 1 93.62 43 LYS B O 1
ATOM 1135 N N . SER B 1 44 ? 2.305 -9 -5.301 1 94.31 44 SER B N 1
ATOM 1136 C CA . SER B 1 44 ? 1.209 -9.391 -6.18 1 94.31 44 SER B CA 1
ATOM 1137 C C . SER B 1 44 ? 1.368 -10.836 -6.656 1 94.31 44 SER B C 1
ATOM 1139 O O . SER B 1 44 ? 2.264 -11.133 -7.449 1 94.31 44 SER B O 1
ATOM 1141 N N . ILE B 1 45 ? 0.425 -11.672 -6.211 1 94.56 45 ILE B N 1
ATOM 1142 C CA . ILE B 1 45 ? 0.562 -13.102 -6.441 1 94.56 45 ILE B CA 1
ATOM 1143 C C . ILE B 1 45 ? -0.72 -13.656 -7.062 1 94.56 45 ILE B C 1
ATOM 1145 O O . ILE B 1 45 ? -1.821 -13.227 -6.707 1 94.56 45 ILE B O 1
ATOM 1149 N N . TYR B 1 46 ? -0.553 -14.664 -7.918 1 93.44 46 TYR B N 1
ATOM 1150 C CA . TYR B 1 46 ? -1.721 -15.344 -8.461 1 93.44 46 TYR B CA 1
ATOM 1151 C C . TYR B 1 46 ? -2.424 -16.172 -7.395 1 93.44 46 TYR B C 1
ATOM 1153 O O . TYR B 1 46 ? -1.789 -16.969 -6.703 1 93.44 46 TYR B O 1
ATOM 1161 N N . ALA B 1 47 ? -3.648 -15.836 -7.332 1 91.38 47 ALA B N 1
ATOM 1162 C CA . ALA B 1 47 ? -4.484 -16.609 -6.414 1 91.38 47 ALA B CA 1
ATOM 1163 C C . ALA B 1 47 ? -5.316 -17.641 -7.168 1 91.38 47 ALA B C 1
ATOM 1165 O O . ALA B 1 47 ? -6.262 -17.281 -7.879 1 91.38 47 ALA B O 1
ATOM 1166 N N . ILE B 1 48 ? -5.105 -18.844 -6.832 1 86.31 48 ILE B N 1
ATOM 1167 C CA . ILE B 1 48 ? -5.758 -19.938 -7.539 1 86.31 48 ILE B CA 1
ATOM 1168 C C . ILE B 1 48 ? -7.262 -19.906 -7.273 1 86.31 48 ILE B C 1
ATOM 1170 O O . ILE B 1 48 ? -8.062 -20.219 -8.156 1 86.31 48 ILE B O 1
ATOM 1174 N N . GLU B 1 49 ? -7.609 -19.531 -6.078 1 86.31 49 GLU B N 1
ATOM 1175 C CA . GLU B 1 49 ? -9.016 -19.531 -5.676 1 86.31 49 GLU B CA 1
ATOM 1176 C C . GLU B 1 49 ? -9.82 -18.516 -6.492 1 86.31 49 GLU B C 1
ATOM 1178 O O . GLU B 1 49 ? -10.969 -18.781 -6.848 1 86.31 49 GLU B O 1
ATOM 1183 N N . THR B 1 50 ? -9.297 -17.438 -6.797 1 89.25 50 THR B N 1
ATOM 1184 C CA . THR B 1 50 ? -10.031 -16.375 -7.469 1 89.25 50 THR B CA 1
ATOM 1185 C C . THR B 1 50 ? -9.609 -16.281 -8.938 1 89.25 50 THR B C 1
ATOM 1187 O O . THR B 1 50 ? -10.242 -15.555 -9.711 1 89.25 50 THR B O 1
ATOM 1190 N N . HIS B 1 51 ? -8.57 -16.953 -9.312 1 89.5 51 HIS B N 1
ATOM 1191 C CA . HIS B 1 51 ? -8.062 -17 -10.672 1 89.5 51 HIS B CA 1
ATOM 1192 C C . HIS B 1 51 ? -7.594 -15.617 -11.133 1 89.5 51 HIS B C 1
ATOM 1194 O O . HIS B 1 51 ? -7.777 -15.25 -12.297 1 89.5 51 HIS B O 1
ATOM 1200 N N . ARG B 1 52 ? -7.105 -14.805 -10.242 1 92.75 52 ARG B N 1
ATOM 1201 C CA . ARG B 1 52 ? -6.57 -13.477 -10.547 1 92.75 52 ARG B CA 1
ATOM 1202 C C . ARG B 1 52 ? -5.309 -13.195 -9.734 1 92.75 52 ARG B C 1
ATOM 1204 O O . ARG B 1 52 ? -5.012 -13.906 -8.773 1 92.75 52 ARG B O 1
ATOM 1211 N N . MET B 1 53 ? -4.633 -12.141 -10.258 1 93.5 53 MET B N 1
ATOM 1212 C CA . MET B 1 53 ? -3.561 -11.617 -9.414 1 93.5 53 MET B CA 1
ATOM 1213 C C . MET B 1 53 ? -4.129 -10.898 -8.195 1 93.5 53 MET B C 1
ATOM 1215 O O . MET B 1 53 ? -5.039 -10.078 -8.32 1 93.5 53 MET B O 1
ATOM 1219 N N . GLU B 1 54 ? -3.568 -11.289 -7.074 1 91.5 54 GLU B N 1
ATOM 1220 C CA . GLU B 1 54 ? -3.984 -10.617 -5.848 1 91.5 54 GLU B CA 1
ATOM 1221 C C . GLU B 1 54 ? -2.852 -9.773 -5.27 1 91.5 54 GLU B C 1
ATOM 1223 O O . GLU B 1 54 ? -1.721 -10.25 -5.137 1 91.5 54 GLU B O 1
ATOM 1228 N N . ASP B 1 55 ? -3.24 -8.562 -4.926 1 90.94 55 ASP B N 1
ATOM 1229 C CA . ASP B 1 55 ? -2.266 -7.66 -4.316 1 90.94 55 ASP B CA 1
ATOM 1230 C C . ASP B 1 55 ? -2.32 -7.738 -2.793 1 90.94 55 ASP B C 1
ATOM 1232 O O . ASP B 1 55 ? -3.383 -7.566 -2.195 1 90.94 55 ASP B O 1
ATOM 1236 N N . GLN B 1 56 ? -1.25 -8.086 -2.258 1 90.56 56 GLN B N 1
ATOM 1237 C CA . GLN B 1 56 ? -1.049 -7.965 -0.818 1 90.56 56 GLN B CA 1
ATOM 1238 C C . GLN B 1 56 ? -0.3 -6.68 -0.472 1 90.56 56 GLN B C 1
ATOM 1240 O O . GLN B 1 56 ? 0.932 -6.668 -0.419 1 90.56 56 GLN B O 1
ATOM 1245 N N . CYS B 1 57 ? -1.096 -5.762 -0.095 1 89.44 57 CYS B N 1
ATOM 1246 C CA . CYS B 1 57 ? -0.529 -4.434 0.118 1 89.44 57 CYS B CA 1
ATOM 1247 C C . CYS B 1 57 ? -0.285 -4.176 1.601 1 89.44 57 CYS B C 1
ATOM 1249 O O . CYS B 1 57 ? -1.147 -4.457 2.434 1 89.44 57 CYS B O 1
ATOM 1251 N N . ILE B 1 58 ? 0.843 -3.734 1.927 1 89.75 58 ILE B N 1
ATOM 1252 C CA . ILE B 1 58 ? 1.265 -3.258 3.24 1 89.75 58 ILE B CA 1
ATOM 1253 C C . ILE B 1 58 ? 1.817 -1.84 3.121 1 89.75 58 ILE B C 1
ATOM 1255 O O . ILE B 1 58 ? 2.752 -1.593 2.355 1 89.75 58 ILE B O 1
ATOM 1259 N N . CYS B 1 59 ? 1.246 -0.962 3.875 1 90.75 59 CYS B N 1
ATOM 1260 C CA . CYS B 1 59 ? 1.624 0.438 3.713 1 90.75 59 CYS B CA 1
ATOM 1261 C C . CYS B 1 59 ? 2.016 1.055 5.051 1 90.75 59 CYS B C 1
ATOM 1263 O O . CYS B 1 59 ? 1.592 0.58 6.105 1 90.75 59 CYS B O 1
ATOM 1265 N N . CYS B 1 60 ? 2.723 2.037 4.906 1 92.88 60 CYS B N 1
ATOM 1266 C CA . CYS B 1 60 ? 3.135 2.775 6.098 1 92.88 60 CYS B CA 1
ATOM 1267 C C . CYS B 1 60 ? 1.991 3.627 6.633 1 92.88 60 CYS B C 1
ATOM 1269 O O . CYS B 1 60 ? 1.498 4.52 5.941 1 92.88 60 CYS B O 1
ATOM 1271 N N . SER B 1 61 ? 1.658 3.312 7.93 1 94 61 SER B N 1
ATOM 1272 C CA . SER B 1 61 ? 0.487 3.957 8.516 1 94 61 SER B CA 1
ATOM 1273 C C . SER B 1 61 ? 0.776 4.457 9.922 1 94 61 SER B C 1
ATOM 1275 O O . SER B 1 61 ? 1.581 3.865 10.648 1 94 61 SER B O 1
ATOM 1277 N N . ALA B 1 62 ? 0.036 5.527 10.25 1 96.12 62 ALA B N 1
ATOM 1278 C CA . ALA B 1 62 ? 0.081 6 11.633 1 96.12 62 ALA B CA 1
ATOM 1279 C C . ALA B 1 62 ? -0.799 5.141 12.539 1 96.12 62 ALA B C 1
ATOM 1281 O O . ALA B 1 62 ? -2.014 5.066 12.344 1 96.12 62 ALA B O 1
ATOM 1282 N N . THR B 1 63 ? -0.182 4.531 13.555 1 95.62 63 THR B N 1
ATOM 1283 C CA . THR B 1 63 ? -0.956 3.689 14.453 1 95.62 63 THR B CA 1
ATOM 1284 C C . THR B 1 63 ? -1.302 4.445 15.734 1 95.62 63 THR B C 1
ATOM 1286 O O . THR B 1 63 ? -2.174 4.02 16.5 1 95.62 63 THR B O 1
ATOM 1289 N N . GLN B 1 64 ? -0.601 5.523 16.016 1 97.06 64 GLN B N 1
ATOM 1290 C CA . GLN B 1 64 ? -0.914 6.449 17.094 1 97.06 64 GLN B CA 1
ATOM 1291 C C . GLN B 1 64 ? -0.77 7.898 16.641 1 97.06 64 GLN B C 1
ATOM 1293 O O . GLN B 1 64 ? 0.137 8.227 15.867 1 97.06 64 GLN B O 1
ATOM 1298 N N . THR B 1 65 ? -1.682 8.695 17.109 1 97.69 65 THR B N 1
ATOM 1299 C CA . THR B 1 65 ? -1.647 10.117 16.797 1 97.69 65 THR B CA 1
ATOM 1300 C C . THR B 1 65 ? -1.907 10.953 18.047 1 97.69 65 THR B C 1
ATOM 1302 O O . THR B 1 65 ? -2.488 10.461 19.016 1 97.69 65 THR B O 1
ATOM 1305 N N . GLU B 1 66 ? -1.446 12.141 18.016 1 97.12 66 GLU B N 1
ATOM 1306 C CA . GLU B 1 66 ? -1.716 13.117 19.062 1 97.12 66 GLU B CA 1
ATOM 1307 C C . GLU B 1 66 ? -2.207 14.438 18.469 1 97.12 66 GLU B C 1
ATOM 1309 O O . GLU B 1 66 ? -1.66 14.93 17.484 1 97.12 66 GLU B O 1
ATOM 1314 N N . PRO B 1 67 ? -3.184 14.984 19.172 1 96.31 67 PRO B N 1
ATOM 1315 C CA . PRO B 1 67 ? -3.658 16.281 18.703 1 96.31 67 PRO B CA 1
ATOM 1316 C C . PRO B 1 67 ? -2.699 17.422 19.047 1 96.31 67 PRO B C 1
ATOM 1318 O O . PRO B 1 67 ? -2.064 17.406 20.109 1 96.31 67 PRO B O 1
ATOM 1321 N N . MET B 1 68 ? -2.613 18.391 18.125 1 93.44 68 MET B N 1
ATOM 1322 C CA . MET B 1 68 ? -1.855 19.625 18.328 1 93.44 68 MET B CA 1
ATOM 1323 C C . MET B 1 68 ? -2.676 20.844 17.922 1 93.44 68 MET B C 1
ATOM 1325 O O . MET B 1 68 ? -3.211 20.891 16.812 1 93.44 68 MET B O 1
ATOM 1329 N N . LYS B 1 69 ? -2.727 21.719 18.828 1 92.88 69 LYS B N 1
ATOM 1330 C CA . LYS B 1 69 ? -3.471 22.953 18.531 1 92.88 69 LYS B CA 1
ATOM 1331 C C . LYS B 1 69 ? -2.604 23.953 17.781 1 92.88 69 LYS B C 1
ATOM 1333 O O . LYS B 1 69 ? -1.469 24.219 18.172 1 92.88 69 LYS B O 1
ATOM 1338 N N . VAL B 1 70 ? -3.203 24.422 16.719 1 91.31 70 VAL B N 1
ATOM 1339 C CA . VAL B 1 70 ? -2.5 25.406 15.891 1 91.31 70 VAL B CA 1
ATOM 1340 C C . VAL B 1 70 ? -3.35 26.656 15.742 1 91.31 70 VAL B C 1
ATOM 1342 O O . VAL B 1 70 ? -4.5 26.594 15.305 1 91.31 70 VAL B O 1
ATOM 1345 N N . PRO B 1 71 ? -2.768 27.812 16.141 1 90.94 71 PRO B N 1
ATOM 1346 C CA . PRO B 1 71 ? -3.518 29.062 15.961 1 90.94 71 PRO B CA 1
ATOM 1347 C C . PRO B 1 71 ? -3.574 29.516 14.508 1 90.94 71 PRO B C 1
ATOM 1349 O O . PRO B 1 71 ? -2.551 29.516 13.82 1 90.94 71 PRO B O 1
ATOM 1352 N N . LEU B 1 72 ? -4.6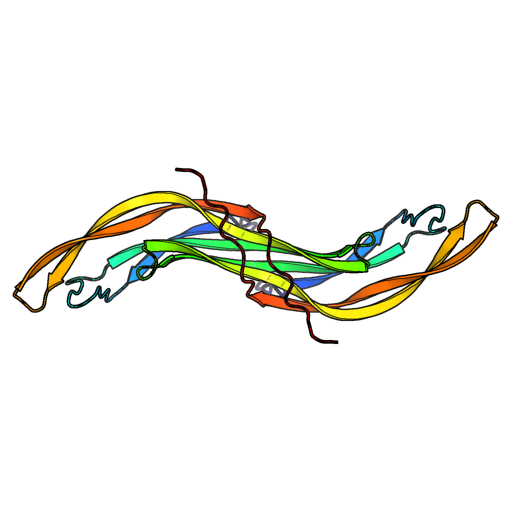91 29.844 14.094 1 91 72 LEU B N 1
ATOM 1353 C CA . LEU B 1 72 ? -4.887 30.406 12.766 1 91 72 LEU B CA 1
ATOM 1354 C C . LEU B 1 72 ? -5.383 31.844 12.859 1 91 72 LEU B C 1
ATOM 1356 O O . LEU B 1 72 ? -6.207 32.156 13.719 1 91 72 LEU B O 1
ATOM 1360 N N . GLN B 1 73 ? -4.879 32.688 12.062 1 92.81 73 GLN B N 1
ATOM 1361 C CA . GLN B 1 73 ? -5.352 34.062 11.961 1 92.81 73 GLN B CA 1
ATOM 1362 C C . GLN B 1 73 ? -6.395 34.219 10.859 1 92.81 73 GLN B C 1
ATOM 1364 O O . GLN B 1 73 ? -6.137 33.875 9.703 1 92.81 73 GLN B O 1
ATOM 1369 N N . CYS B 1 74 ? -7.523 34.906 11.25 1 94.38 74 CYS B N 1
ATOM 1370 C CA . CYS B 1 74 ? -8.609 35.031 10.281 1 94.38 74 CYS B CA 1
ATOM 1371 C C . CYS B 1 74 ? -8.617 36.406 9.656 1 94.38 74 CYS B C 1
ATOM 1373 O O . CYS B 1 74 ? -7.953 37.344 10.148 1 94.38 74 CYS B O 1
ATOM 1375 N N . ALA B 1 75 ? -9.367 36.5 8.555 1 93.56 75 ALA B N 1
ATOM 1376 C CA . ALA B 1 75 ? -9.438 37.75 7.801 1 93.56 75 ALA B CA 1
ATOM 1377 C C . ALA B 1 75 ? -10.055 38.875 8.641 1 93.56 75 ALA B C 1
ATOM 1379 O O . ALA B 1 75 ? -9.711 40.031 8.477 1 93.56 75 ALA B O 1
ATOM 1380 N N . ASN B 1 76 ? -10.875 38.5 9.531 1 94.31 76 ASN B N 1
ATOM 1381 C CA . ASN B 1 76 ? -11.555 39.469 10.352 1 94.31 76 ASN B CA 1
ATOM 1382 C C . ASN B 1 76 ? -10.711 39.875 11.562 1 94.31 76 ASN B C 1
ATOM 1384 O O . ASN B 1 76 ? -11.164 40.656 12.414 1 94.31 76 ASN B O 1
ATOM 1388 N N . GLY B 1 77 ? -9.586 39.312 11.758 1 92.38 77 GLY B N 1
ATOM 1389 C CA . GLY B 1 77 ? -8.656 39.719 12.805 1 92.38 77 GLY B CA 1
ATOM 1390 C C . GLY B 1 77 ? -8.672 38.781 14 1 92.38 77 GLY B C 1
ATOM 1391 O O . GLY B 1 77 ? -7.832 38.906 14.898 1 92.38 77 GLY B O 1
ATOM 1392 N N . THR B 1 78 ? -9.523 37.844 13.984 1 93.5 78 THR B N 1
ATOM 1393 C CA . THR B 1 78 ? -9.617 36.906 15.109 1 93.5 78 THR B CA 1
ATOM 1394 C C . THR B 1 78 ? -8.648 35.75 14.938 1 93.5 78 THR B C 1
ATOM 1396 O O . THR B 1 78 ? -8.148 35.5 13.836 1 93.5 78 THR B O 1
ATOM 1399 N N . ILE B 1 79 ? -8.258 35.188 16.141 1 93 79 ILE B N 1
ATOM 1400 C CA . ILE B 1 79 ? -7.414 34 16.156 1 93 79 ILE B CA 1
ATOM 1401 C C . ILE B 1 79 ? -8.234 32.781 16.562 1 93 79 ILE B C 1
ATOM 1403 O O . ILE B 1 79 ? -8.93 32.812 17.578 1 93 79 ILE B O 1
ATOM 1407 N N . VAL B 1 80 ? -8.219 31.797 15.664 1 91.31 80 VAL B N 1
ATOM 1408 C CA . VAL B 1 80 ? -8.922 30.547 15.961 1 91.31 80 VAL B CA 1
ATOM 1409 C C . VAL B 1 80 ? -7.926 29.406 16.078 1 91.31 80 VAL B C 1
ATOM 1411 O O . VAL B 1 80 ? -6.973 29.328 15.297 1 91.31 80 VAL B O 1
ATOM 1414 N N . GLU B 1 81 ? -8.18 28.516 17.094 1 91.25 81 GLU B N 1
ATOM 1415 C CA . GLU B 1 81 ? -7.328 27.328 17.25 1 91.25 81 GLU B CA 1
ATOM 1416 C C . GLU B 1 81 ? -7.879 26.141 16.453 1 91.25 81 GLU B C 1
ATOM 1418 O O . GLU B 1 81 ? -9.062 25.812 16.578 1 91.25 81 GLU B O 1
ATOM 1423 N N . HIS B 1 82 ? -7.031 25.641 15.664 1 89.44 82 HIS B N 1
ATOM 1424 C CA . HIS B 1 82 ? -7.375 24.422 14.93 1 89.44 82 HIS B CA 1
ATOM 1425 C C . HIS B 1 82 ? -6.527 23.25 15.391 1 89.44 82 HIS B C 1
ATOM 1427 O O . HIS B 1 82 ? -5.316 23.375 15.578 1 89.44 82 HIS B O 1
ATOM 1433 N N . GLU B 1 83 ? -7.164 22.094 15.539 1 91.88 83 GLU B N 1
ATOM 1434 C CA . GLU B 1 83 ? -6.453 20.891 15.969 1 91.88 83 GLU B CA 1
ATOM 1435 C C . GLU B 1 83 ? -6.027 20.047 14.773 1 91.88 83 GLU B C 1
ATOM 1437 O O . GLU B 1 83 ? -6.84 19.734 13.898 1 91.88 83 GLU B O 1
ATOM 1442 N N . ILE B 1 84 ? -4.828 19.766 14.781 1 92.19 84 ILE B N 1
ATOM 1443 C CA . ILE B 1 84 ? -4.332 18.828 13.773 1 92.19 84 ILE B CA 1
ATOM 1444 C C . ILE B 1 84 ? -3.775 17.578 14.453 1 92.19 84 ILE B C 1
ATOM 1446 O O . ILE B 1 84 ? -3.445 17.609 15.641 1 92.19 84 ILE B O 1
ATOM 1450 N N . LEU B 1 85 ? -3.709 16.5 13.695 1 95.38 85 LEU B N 1
ATOM 1451 C CA . LEU B 1 85 ? -3.193 15.258 14.25 1 95.38 85 LEU B CA 1
ATOM 1452 C C . LEU B 1 85 ? -1.736 15.047 13.852 1 95.38 85 LEU B C 1
ATOM 1454 O O . LEU B 1 85 ? -1.378 15.219 12.68 1 95.38 85 LEU B O 1
ATOM 1458 N N . GLN B 1 86 ? -0.984 14.797 14.906 1 96.56 86 GLN B N 1
ATOM 1459 C CA . GLN B 1 86 ? 0.415 14.43 14.695 1 96.56 86 GLN B CA 1
ATOM 1460 C C . GLN B 1 86 ? 0.622 12.93 14.844 1 96.56 86 GLN B C 1
ATOM 1462 O O . GLN B 1 86 ? 0.186 12.328 15.836 1 96.56 86 GLN B O 1
ATOM 1467 N N . ALA B 1 87 ? 1.322 12.328 13.922 1 97.81 87 ALA B N 1
ATOM 1468 C CA . ALA B 1 87 ? 1.662 10.914 14.07 1 97.81 87 ALA B CA 1
ATOM 1469 C C . ALA B 1 87 ? 2.727 10.719 15.148 1 97.81 87 ALA B C 1
ATOM 1471 O O . ALA B 1 87 ? 3.748 11.414 15.156 1 97.81 87 ALA B O 1
ATOM 1472 N N . THR B 1 88 ? 2.496 9.773 16.031 1 97.44 88 THR B N 1
ATOM 1473 C CA . THR B 1 88 ? 3.475 9.516 17.078 1 97.44 88 THR B CA 1
ATOM 1474 C C . THR B 1 88 ? 4.023 8.094 16.969 1 97.44 88 THR B C 1
ATOM 1476 O O . THR B 1 88 ? 5.062 7.781 17.562 1 97.44 88 THR B O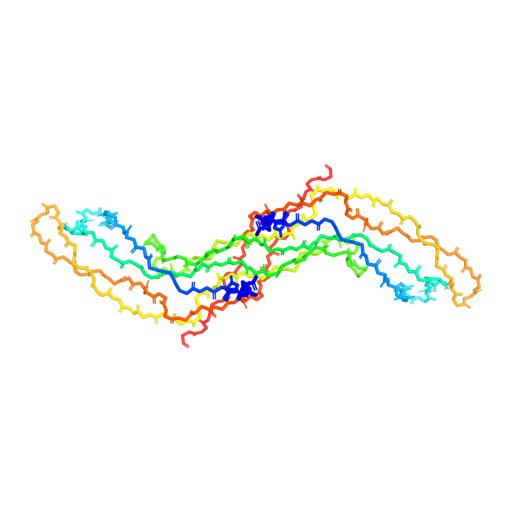 1
ATOM 1479 N N . ASN B 1 89 ? 3.271 7.219 16.312 1 97.38 89 ASN B N 1
ATOM 1480 C CA . ASN B 1 89 ? 3.744 5.867 16.031 1 97.38 89 ASN B CA 1
ATOM 1481 C C . ASN B 1 89 ? 3.373 5.441 14.609 1 97.38 89 ASN B C 1
ATOM 1483 O O . ASN B 1 89 ? 2.285 5.758 14.125 1 97.38 89 ASN B O 1
ATOM 1487 N N . CYS B 1 90 ? 4.316 4.785 14 1 96.44 90 CYS B N 1
ATOM 1488 C CA . CYS B 1 90 ? 4.164 4.371 12.609 1 96.44 90 CYS B CA 1
ATOM 1489 C C . CYS B 1 90 ? 4.473 2.887 12.445 1 96.44 90 CYS B C 1
ATOM 1491 O O . CYS B 1 90 ? 5.422 2.375 13.047 1 96.44 90 CYS B O 1
ATOM 1493 N N . GLU B 1 91 ? 3.666 2.203 11.648 1 94.25 91 GLU B N 1
ATOM 1494 C CA . GLU B 1 91 ? 3.883 0.789 11.359 1 94.25 91 GLU B CA 1
ATOM 1495 C C . GLU B 1 91 ? 3.486 0.448 9.922 1 94.25 91 GLU B C 1
ATOM 1497 O O . GLU B 1 91 ? 2.643 1.122 9.336 1 94.25 91 GLU B O 1
ATOM 1502 N N . CYS B 1 92 ? 4.211 -0.539 9.391 1 93.19 92 CYS B N 1
ATOM 1503 C CA . CYS B 1 92 ? 3.693 -1.156 8.18 1 93.19 92 CYS B CA 1
ATOM 1504 C C . CYS B 1 92 ? 2.455 -1.995 8.477 1 93.19 92 CYS B C 1
ATOM 1506 O O . CYS B 1 92 ? 2.529 -2.977 9.219 1 93.19 92 CYS B O 1
ATOM 1508 N N . GLN B 1 93 ? 1.373 -1.555 7.891 1 92.12 93 GLN B N 1
ATOM 1509 C CA . GLN B 1 93 ? 0.115 -2.244 8.148 1 92.12 93 GLN B CA 1
ATOM 1510 C C . GLN B 1 93 ? -0.473 -2.82 6.867 1 92.12 93 GLN B C 1
ATOM 1512 O O . GLN B 1 93 ? -0.419 -2.184 5.812 1 92.12 93 GLN B O 1
ATOM 1517 N N . SER B 1 94 ? -0.922 -4.059 6.992 1 90 94 SER B N 1
ATOM 1518 C CA . SER B 1 94 ? -1.626 -4.668 5.867 1 90 94 SER B CA 1
ATOM 1519 C C . SER B 1 94 ? -2.912 -3.914 5.547 1 90 94 SER B C 1
ATOM 1521 O O . SER B 1 94 ? -3.629 -3.484 6.457 1 90 94 SER B O 1
ATOM 1523 N N . ARG B 1 95 ? -3.15 -3.684 4.238 1 82.69 95 ARG B N 1
ATOM 1524 C CA . ARG B 1 95 ? -4.348 -2.973 3.797 1 82.69 95 ARG B CA 1
ATOM 1525 C C . ARG B 1 95 ? -5.102 -3.777 2.744 1 82.69 95 ARG B C 1
ATOM 1527 O O . ARG B 1 95 ? -4.492 -4.41 1.881 1 82.69 95 ARG B O 1
ATOM 1534 N N . LYS B 1 96 ? -6.426 -3.797 2.982 1 79.12 96 LYS B N 1
ATOM 1535 C CA . LYS B 1 96 ? -7.246 -4.328 1.899 1 79.12 96 LYS B CA 1
ATOM 1536 C C . LYS B 1 96 ? -7.543 -3.256 0.855 1 79.12 96 LYS B C 1
ATOM 1538 O O . LYS B 1 96 ? -8.148 -2.23 1.165 1 79.12 96 LYS B O 1
ATOM 1543 N N . CYS B 1 97 ? -6.969 -3.412 -0.276 1 78.56 97 CYS B N 1
ATOM 1544 C CA . CYS B 1 97 ? -7.121 -2.432 -1.345 1 78.56 97 CYS B CA 1
ATOM 1545 C C . CYS B 1 97 ? -7.961 -2.992 -2.486 1 78.56 97 CYS B C 1
ATOM 1547 O O . CYS B 1 97 ? -8.023 -4.211 -2.674 1 78.56 97 CYS B O 1
ATOM 1549 N N . THR B 1 98 ? -8.797 -2.127 -3.021 1 71.62 98 THR B N 1
ATOM 1550 C CA . THR B 1 98 ? -9.57 -2.547 -4.184 1 71.62 98 THR B CA 1
ATOM 1551 C C . THR B 1 98 ? -8.664 -2.703 -5.406 1 71.62 98 THR B C 1
ATOM 1553 O O . THR B 1 98 ? -7.711 -1.944 -5.578 1 71.62 98 THR B O 1
ATOM 1556 N N . THR B 1 99 ? -8.695 -3.902 -5.973 1 61.09 99 THR B N 1
ATOM 1557 C CA . THR B 1 99 ? -7.887 -4.191 -7.152 1 61.09 99 THR B CA 1
ATOM 1558 C C . THR B 1 99 ? -8.305 -3.301 -8.32 1 61.09 99 THR B C 1
ATOM 1560 O O . THR B 1 99 ? -9.492 -3.133 -8.586 1 61.09 99 THR B O 1
ATOM 1563 N N . ILE B 1 100 ? -7.445 -2.371 -8.781 1 54.41 100 ILE B N 1
ATOM 1564 C CA . ILE B 1 100 ? -7.75 -1.686 -10.039 1 54.41 100 ILE B CA 1
ATOM 1565 C C . ILE B 1 100 ? -7.707 -2.68 -11.195 1 54.41 100 ILE B C 1
ATOM 1567 O O . ILE B 1 100 ? -6.75 -3.443 -11.328 1 54.41 100 ILE B O 1
ATOM 1571 N N . ASN B 1 101 ? -8.898 -3.152 -11.578 1 48.72 101 ASN B N 1
ATOM 1572 C CA . ASN B 1 101 ? -9.016 -4.043 -12.727 1 48.72 101 ASN B CA 1
ATOM 1573 C C . ASN B 1 101 ? -8.219 -3.533 -13.922 1 48.72 101 ASN B C 1
ATOM 1575 O O . ASN B 1 101 ? -8.453 -2.424 -14.406 1 48.72 101 ASN B O 1
ATOM 1579 N N . SER B 1 102 ? -7.027 -3.713 -13.992 1 43.06 102 SER B N 1
ATOM 1580 C CA . SER B 1 102 ? -6.582 -3.51 -15.367 1 43.06 102 SER B CA 1
ATOM 1581 C C . SER B 1 102 ? -7.578 -4.094 -16.359 1 43.06 102 SER B C 1
ATOM 1583 O O . SER B 1 102 ? -8.078 -5.203 -16.172 1 43.06 102 SER B O 1
ATOM 1585 N N . ALA B 1 103 ? -8.344 -3.102 -17.016 1 34.97 103 ALA B N 1
ATOM 1586 C CA . ALA B 1 103 ? -9.188 -3.486 -18.141 1 34.97 103 ALA B CA 1
ATOM 1587 C C . ALA B 1 103 ? -8.531 -4.586 -18.969 1 34.97 103 ALA B C 1
ATOM 1589 O O . ALA B 1 103 ? -7.324 -4.555 -19.203 1 34.97 103 ALA B O 1
ATOM 1590 N N . PRO B 1 104 ? -9.578 -5.668 -19.297 1 27.41 104 PRO B N 1
ATOM 1591 C CA . PRO B 1 104 ? -9.109 -6.562 -20.359 1 27.41 104 PRO B CA 1
ATOM 1592 C C . PRO B 1 104 ? -8.516 -5.812 -21.547 1 27.41 104 PRO B C 1
ATOM 1594 O O . PRO B 1 104 ? -8.906 -4.676 -21.812 1 27.41 104 PRO B O 1
#

Foldseek 3Di:
DPPPPPPPQKDKDKDWAAWDDDDQWIAPGIDIAIDMDGHDDKDWDQDPVVRDTDIWDWGKHQPDWDWDWGWIAGPVGDIDIDIDIHRDDIDGGTDDDDDPPPDD/DPPPPPPPQKDKDKDWAAWDDDDQWIAPGIDIAIDMDGHDDKDWDQDPVVRDTDIWDWGKHQPDWDWDWGWIAGPVGDIDIDIDIHRDDIDTGTDDDDDPPPDD

Nearest PDB structures (foldseek):
  4nt5-assembly1_A-2  TM=8.345E-01  e=1.617E-08  Homo sapiens
  8enf-assembly1_A  TM=7.643E-01  e=1.344E-04  Caenorhabditis elegans
  4jph-assembly2_D  TM=7.077E-01  e=1.387E-03  Mus musculus
  4jph-assembly2_C  TM=6.954E-01  e=1.070E-03  Mus musculus
  5aej-assembly2_B  TM=6.545E-01  e=1.187E-03  Homo sapiens

InterPro domains:
  IPR006207 Cystine knot, C-terminal [PS01185] (59-97)
  IPR006207 Cystine knot, C-terminal [PS01225] (10-98)
  IPR006207 Cystine knot, C-terminal [SM00041] (13-98)
  IPR006208 Glycoprotein hormone subunit beta [PF00007] (9-102)
  IPR029034 Cystine-knot cytokine [G3DSA:2.10.90.10] (4-101)

Radius of gyration: 23.05 Å; Cα contacts (8 Å, |Δi|>4): 536; chains: 2; bounding box: 43×80×39 Å

Solvent-accessible surface area (backbone atoms only — not comparable to full-atom values): 11492 Å² total; per-residue (Å²): 127,77,75,72,65,78,61,73,40,27,32,72,39,79,46,76,41,65,73,51,71,56,92,70,22,30,37,86,50,69,39,79,40,34,24,16,38,24,34,20,69,14,28,17,39,65,33,79,90,77,71,39,78,40,71,48,33,22,26,11,30,58,77,35,69,43,81,42,79,40,66,21,45,31,82,87,70,49,76,44,77,41,76,42,61,27,40,76,36,40,36,65,37,79,42,70,53,64,77,76,71,73,74,132,128,78,75,71,67,80,61,72,43,26,33,72,40,81,45,77,39,66,73,50,72,54,91,71,21,29,38,85,52,68,39,78,42,34,26,15,38,24,35,19,69,14,27,16,40,65,32,80,90,77,71,39,77,40,70,48,34,21,26,11,30,59,78,37,69,42,81,42,80,41,64,21,44,32,83,87,71,49,77,45,77,42,74,43,62,27,40,76,35,40,37,65,38,81,42,68,52,65,77,78,70,74,75,132

Secondary structure (DSSP, 8-state):
--------SEEEEEEEES--EETTEEESS-EEEEEEEEEEEEEEEEETTTTEEEEEEEEEEEEEEEEEEEEEEETTS-EEEEEEEEEEEEEEEEE-B-------/--------SEEEEEEEES--EETTEEESS-EEEEEEEEEEEEEEEEETTTTEEEEEEEEEEEEEEEEEEEEEEETTS-EEEEEEEEEEEEEEEEE-B-------